Protein AF-A0A3D2YJ63-F1 (afdb_monomer)

Solvent-accessible surface area (backbone atoms only — not comparable to full-atom values): 14028 Å² total; per-residue (Å²): 122,74,69,61,56,54,53,43,60,72,42,44,66,42,51,76,71,65,73,52,56,73,72,57,45,50,52,46,51,56,46,44,76,73,31,68,69,60,39,54,58,57,64,74,57,78,75,76,77,85,52,71,67,59,57,53,47,54,52,47,51,52,50,50,52,50,51,49,52,51,52,50,50,52,51,51,51,52,51,50,50,51,52,51,51,50,51,51,51,52,53,49,53,40,72,76,39,59,58,64,56,44,67,74,51,68,81,43,82,90,54,52,74,68,55,59,53,49,43,74,44,55,50,56,73,70,25,48,57,54,46,49,59,43,48,63,59,51,49,54,34,49,75,33,43,69,66,44,38,39,67,67,71,67,60,44,57,70,69,59,48,38,66,70,46,30,51,50,73,78,76,42,66,47,49,72,55,96,92,37,78,35,41,52,67,50,77,45,82,59,13,21,47,68,55,94,52,41,32,41,32,30,37,36,38,32,36,36,48,61,62,92,80,72,69,82,54,92,84,68,70,47,67,67,50,78,44,76,36,41,34,35,28,38,49,45,98,87,70,50,67,30,38,70,41,80,93

Radius of gyration: 39.95 Å; Cα contacts (8 Å, |Δi|>4): 261; chains: 1; bounding box: 68×49×105 Å

Sequence (247 aa):
MKNECSIVRDLLPLYAEGMLSEDSAAFVKEHLDTCEECRALSAGEEPSAPTDADTEQRTGEAGVLRTLKKKLRKQTWCAIFITAAVVLLVTLMLRLNSIDYLAAISSAEQYTFSDRMALLFKGDYSDQDKAEAVLSNAHIVFVYSEEEIYNNVLAMPRDEAAYAMGALVRYCVPEMDAGKMLTIYHIDLLSAHFSGDSGKMWVKYGYQRFDKRHDLSTGTSTGAIDHIVLWKLEKYGDGYWRVVEIV

Mean predicted aligned error: 16.93 Å

pLDDT: mean 76.05, std 14.51, range [36.94, 96.62]

Nearest PDB structures (foldseek):
  4gb5-assembly1_A  TM=5.006E-01  e=2.091E-02  Kribbella flavida DSM 17836
  8r20-assembly1_B  TM=4.750E-01  e=6.823E-02  Micromonospora
  7aed-assembly1_B  TM=3.725E-01  e=2.810E-02  Enterococcus faecalis
  4uv2-assembly2_M  TM=3.478E-01  e=6.431E-02  Escherichia coli str. K-12 substr. MC4100
  3abz-assembly1_C  TM=3.813E-01  e=4.284E+00  Kluyveromyces marxianus

Secondary structure (DSSP, 8-state):
-HHHHHHHHHHHHHHHTT-S-HHHHHHHHHHHHH-HHHHHHHHSS------HHHHHHHHHHHHHHHHHHHHHHHHHHHHHHHHHHHHHHHHHHHHHSTHHHHHHHHT-TTS-HHHHHHHHS---HHHHHHHHHHHHHHHHHHHS-HHHIIIIIS-S-HHHHHHHHGGGGGT----EETTEE-EEEEEEEEEEEEETTEEEEEEEEEEEE--TT----TT-----EEEEEEEEEEE-TTS-EEEEEE-

Foldseek 3Di:
DPPLLVVLVVCVVVLVVVNDDPVVNVSSVVCCVVDPVSVVVSVVDDPDDPDVVNVVVVVVVVVVVVVVVVVVVVVVVVVVVVVVVVVVVVVVVCVVACVVVLVVCVPPPPDDPVLSVQLGDAEDPVQVVQVVLLVVLLVLLAPDALCCVCCPNVNDDPVVSCVVAPPSSPPHGFDDDPNDTQKHKDKDWSHKDDDDFKIKTKIKMWIQGHDPVNPPPPPPGSPTDIDIWMFIWGQDPVRHIHGHDID

Structure (mmCIF, N/CA/C/O backbone):
data_AF-A0A3D2YJ63-F1
#
_entry.id   AF-A0A3D2YJ63-F1
#
loop_
_atom_site.group_PDB
_atom_site.id
_atom_site.type_symbol
_atom_site.label_atom_id
_atom_site.label_alt_id
_atom_site.label_comp_id
_atom_site.label_asym_id
_atom_site.label_entity_id
_atom_site.label_seq_id
_atom_site.pdbx_PDB_ins_code
_atom_site.Cartn_x
_atom_site.Cartn_y
_atom_site.Cartn_z
_atom_site.occupancy
_atom_site.B_iso_or_equiv
_atom_site.auth_seq_id
_atom_site.auth_comp_id
_atom_site.auth_asym_id
_atom_site.auth_atom_id
_atom_site.pdbx_PDB_model_num
ATOM 1 N N . MET A 1 1 ? -28.996 -32.282 75.330 1.00 50.44 1 MET A N 1
ATOM 2 C CA . MET A 1 1 ? -27.731 -31.997 74.617 1.00 50.44 1 MET A CA 1
ATOM 3 C C . MET A 1 1 ? -27.370 -30.547 74.914 1.00 50.44 1 MET A C 1
ATOM 5 O O . MET A 1 1 ? -28.169 -29.692 74.591 1.00 50.44 1 MET A O 1
ATOM 9 N N . LYS A 1 2 ? -26.272 -30.251 75.628 1.00 55.00 2 LYS A N 1
ATOM 10 C CA . LYS A 1 2 ? -25.986 -28.875 76.109 1.00 55.00 2 LYS A CA 1
ATOM 11 C C . LYS A 1 2 ? -25.261 -27.987 75.086 1.00 55.00 2 LYS A C 1
ATOM 13 O O . LYS A 1 2 ? -25.395 -26.772 75.148 1.00 55.00 2 LYS A O 1
ATOM 18 N N . ASN A 1 3 ? -24.527 -28.587 74.146 1.00 61.69 3 ASN A N 1
ATOM 19 C CA . ASN A 1 3 ? -23.716 -27.843 73.176 1.00 61.69 3 ASN A CA 1
ATOM 20 C C . ASN A 1 3 ? -24.556 -27.228 72.045 1.00 61.69 3 ASN A C 1
ATOM 22 O O . ASN A 1 3 ? -24.244 -26.145 71.573 1.00 61.69 3 ASN A O 1
ATOM 26 N N . GLU A 1 4 ? -25.645 -27.879 71.636 1.00 71.31 4 GLU A N 1
ATOM 27 C CA . GLU A 1 4 ? -26.534 -27.355 70.587 1.00 71.31 4 GLU A CA 1
ATOM 28 C C . GLU A 1 4 ? -27.344 -26.153 71.080 1.00 71.31 4 GLU A C 1
ATOM 30 O O . GLU A 1 4 ? -27.525 -25.183 70.350 1.00 71.31 4 GLU A O 1
ATOM 35 N N . CYS A 1 5 ? -27.735 -26.158 72.357 1.00 76.50 5 CYS A N 1
ATOM 36 C CA . CYS A 1 5 ? -28.455 -25.048 72.968 1.00 76.50 5 CYS A CA 1
ATOM 37 C C . CYS A 1 5 ? -27.613 -23.764 73.051 1.00 76.50 5 CYS A C 1
ATOM 39 O O . CYS A 1 5 ? -28.174 -22.677 72.940 1.00 76.50 5 CYS A O 1
ATOM 41 N N . SER A 1 6 ? -26.285 -23.849 73.231 1.00 72.31 6 SER A N 1
ATOM 42 C CA . SER A 1 6 ? -25.440 -22.643 73.213 1.00 72.31 6 SER A CA 1
ATOM 43 C C . SER A 1 6 ? -25.335 -22.062 71.805 1.00 72.31 6 SER A C 1
ATOM 45 O O . SER A 1 6 ? -25.474 -20.858 71.636 1.00 72.31 6 SER A O 1
ATOM 47 N N . ILE A 1 7 ? -25.186 -22.925 70.795 1.00 76.69 7 ILE A N 1
ATOM 48 C CA . ILE A 1 7 ? -25.116 -22.519 69.386 1.00 76.69 7 ILE A CA 1
ATOM 49 C C . ILE A 1 7 ? -26.421 -21.833 68.966 1.00 76.69 7 ILE A C 1
ATOM 51 O O . ILE A 1 7 ? -26.393 -20.764 68.366 1.00 76.69 7 ILE A O 1
ATOM 55 N N . VAL A 1 8 ? -27.575 -22.398 69.324 1.00 79.38 8 VAL A N 1
ATOM 56 C CA . VAL A 1 8 ? -28.881 -21.809 68.989 1.00 79.38 8 VAL A CA 1
ATOM 57 C C . VAL A 1 8 ? -29.106 -20.469 69.692 1.00 79.38 8 VAL A C 1
ATOM 59 O O . VAL A 1 8 ? -29.687 -19.568 69.095 1.00 79.38 8 VAL A O 1
ATOM 62 N N . ARG A 1 9 ? -28.605 -20.293 70.922 1.00 75.19 9 ARG A N 1
ATOM 63 C CA . ARG A 1 9 ? -28.669 -19.001 71.628 1.00 75.19 9 ARG A CA 1
ATOM 64 C C . ARG A 1 9 ? -27.824 -17.921 70.956 1.00 75.19 9 ARG A C 1
ATOM 66 O O . ARG A 1 9 ? -28.295 -16.795 70.852 1.00 75.19 9 ARG A O 1
ATOM 73 N N . ASP A 1 10 ? -26.634 -18.263 70.472 1.00 75.94 10 ASP A N 1
ATOM 74 C CA . ASP A 1 10 ? -25.758 -17.316 69.768 1.00 75.94 10 ASP A CA 1
ATOM 75 C C . ASP A 1 10 ? -26.316 -16.935 68.386 1.00 75.94 10 ASP A C 1
ATOM 77 O O . ASP A 1 10 ? -26.120 -15.817 67.911 1.00 75.94 10 ASP A O 1
ATOM 81 N N . LEU A 1 11 ? -27.047 -17.853 67.746 1.00 77.94 11 LEU A N 1
ATOM 82 C CA . LEU A 1 11 ? -27.673 -17.639 66.440 1.00 77.94 11 LEU A CA 1
ATOM 83 C C . LEU A 1 11 ? -29.064 -16.994 66.521 1.00 77.94 11 LEU A C 1
ATOM 85 O O . LEU A 1 11 ? -29.566 -16.537 65.497 1.00 77.94 11 LEU A O 1
ATOM 89 N N . LEU A 1 12 ? -29.683 -16.925 67.704 1.00 74.19 12 LEU A N 1
ATOM 90 C CA . LEU A 1 12 ? -31.041 -16.402 67.897 1.00 74.19 12 LEU A CA 1
ATOM 91 C C . LEU A 1 12 ? -31.222 -14.951 67.400 1.00 74.19 12 LEU A C 1
ATOM 93 O O . LEU A 1 12 ? -32.207 -14.704 66.701 1.00 74.19 12 LEU A O 1
ATOM 97 N N . PRO A 1 13 ? -30.289 -14.007 67.668 1.00 69.12 13 PRO A N 1
ATOM 98 C CA . PRO A 1 13 ? -30.399 -12.635 67.164 1.00 69.12 13 PRO A CA 1
ATOM 99 C C . PRO A 1 13 ? -30.353 -12.582 65.631 1.00 69.12 13 PRO A C 1
ATOM 101 O O . PRO A 1 13 ? -31.183 -11.945 64.991 1.00 69.12 13 PRO A O 1
ATOM 104 N N . LEU A 1 14 ? -29.440 -13.347 65.025 1.00 66.44 14 LEU A N 1
ATOM 105 C CA . LEU A 1 14 ? -29.288 -13.427 63.569 1.00 66.44 14 LEU A CA 1
ATOM 106 C C . LEU A 1 14 ? -30.472 -14.136 62.895 1.00 66.44 14 LEU A C 1
ATOM 108 O O . LEU A 1 14 ? -30.828 -13.813 61.760 1.00 66.44 14 LEU A O 1
ATOM 112 N N . TYR A 1 15 ? -31.082 -15.103 63.587 1.00 70.25 15 TYR A N 1
ATOM 113 C CA . TYR A 1 15 ? -32.303 -15.780 63.156 1.00 70.25 15 TYR A CA 1
ATOM 114 C C . TYR A 1 15 ? -33.499 -14.820 63.166 1.00 70.25 15 TYR A C 1
ATOM 116 O O . TYR A 1 15 ? -34.230 -14.768 62.179 1.00 70.25 15 TYR A O 1
ATOM 124 N N . ALA A 1 16 ? -33.657 -14.009 64.221 1.00 62.81 16 ALA A N 1
ATOM 125 C CA . ALA A 1 16 ? -34.699 -12.981 64.303 1.00 62.81 16 ALA A CA 1
ATOM 126 C C . ALA A 1 16 ? -34.555 -11.911 63.202 1.00 62.81 16 ALA A C 1
ATOM 128 O O . ALA A 1 16 ? -35.549 -11.445 62.648 1.00 62.81 16 ALA A O 1
ATOM 129 N N . GLU A 1 17 ? -33.322 -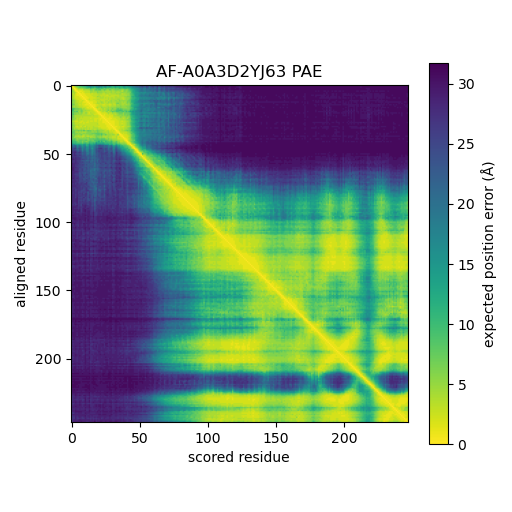11.574 62.820 1.00 63.09 17 GLU A N 1
ATOM 130 C CA . GLU A 1 17 ? -33.021 -10.618 61.744 1.00 63.09 17 GLU A CA 1
ATOM 131 C C . GLU A 1 17 ? -33.107 -11.229 60.325 1.00 63.09 17 GLU A C 1
ATOM 133 O O . GLU A 1 17 ? -33.070 -10.510 59.317 1.00 63.09 17 GLU A O 1
ATOM 138 N N . GLY A 1 18 ? -33.259 -12.555 60.215 1.00 60.72 18 GLY A N 1
ATOM 139 C CA . GLY A 1 18 ? -33.319 -13.277 58.940 1.00 60.72 18 GLY A CA 1
ATOM 140 C C . GLY A 1 18 ? -31.995 -13.274 58.168 1.00 60.72 18 GLY A C 1
ATOM 141 O O . GLY A 1 18 ? -32.003 -13.326 56.939 1.00 60.72 18 GLY A O 1
ATOM 142 N N . MET A 1 19 ? -30.862 -13.178 58.871 1.00 61.06 19 MET A N 1
ATOM 143 C CA . MET A 1 19 ? -29.515 -13.113 58.283 1.00 61.06 19 MET A CA 1
ATOM 144 C C . MET A 1 19 ? -28.791 -14.468 58.241 1.00 61.06 19 MET A C 1
ATOM 146 O O . MET A 1 19 ? -27.621 -14.533 57.861 1.00 61.06 19 MET A O 1
ATOM 150 N N . LEU A 1 20 ? -29.463 -15.556 58.622 1.00 65.62 20 LEU A N 1
ATOM 151 C CA . LEU A 1 20 ? -28.913 -16.908 58.533 1.00 65.62 20 LEU A CA 1
ATOM 152 C C . LEU A 1 20 ? -29.103 -17.507 57.136 1.00 65.62 20 LEU A C 1
ATOM 154 O O . LEU A 1 20 ? -30.069 -17.208 56.434 1.00 65.62 20 LEU A O 1
ATOM 158 N N . SER A 1 21 ? -28.179 -18.384 56.740 1.00 68.88 21 SER A N 1
ATOM 159 C CA . SER A 1 21 ? -28.368 -19.244 55.570 1.00 68.88 21 SER A CA 1
ATOM 160 C C . SER A 1 21 ? -29.557 -20.187 55.784 1.00 68.88 21 SER A C 1
ATOM 162 O O . SER A 1 21 ? -29.906 -20.507 56.922 1.00 68.88 21 SER A O 1
ATOM 164 N N . GLU A 1 22 ? -30.169 -20.654 54.693 1.00 68.50 22 GLU A N 1
ATOM 165 C CA . GLU A 1 22 ? -31.351 -21.532 54.741 1.00 68.50 22 GLU A CA 1
ATOM 166 C C . GLU A 1 22 ? -31.106 -22.789 55.599 1.00 68.50 22 GLU A C 1
ATOM 168 O O . GLU A 1 22 ? -31.941 -23.134 56.436 1.00 68.50 22 GLU A O 1
ATOM 173 N N . ASP A 1 23 ? -29.919 -23.395 55.483 1.00 66.31 23 ASP A N 1
ATOM 174 C CA . ASP A 1 23 ? -29.516 -24.574 56.262 1.00 66.31 23 ASP A CA 1
ATOM 175 C C . ASP A 1 23 ? -29.409 -24.278 57.769 1.00 66.31 23 ASP A C 1
ATOM 177 O O . ASP A 1 23 ? -29.852 -25.066 58.608 1.00 66.31 23 ASP A O 1
ATOM 181 N N . SER A 1 24 ? -28.848 -23.122 58.140 1.00 70.12 24 SER A N 1
ATOM 182 C CA . SER A 1 24 ? -28.700 -22.723 59.546 1.00 70.12 24 SER A CA 1
ATOM 183 C C . SER A 1 24 ? -30.025 -22.276 60.165 1.00 70.12 24 SER A C 1
ATOM 185 O O . SER A 1 24 ? -30.266 -22.529 61.344 1.00 70.12 24 SER A O 1
ATOM 187 N N . ALA A 1 25 ? -30.910 -21.662 59.379 1.00 72.69 25 ALA A N 1
ATOM 188 C CA . ALA A 1 25 ? -32.254 -21.302 59.817 1.00 72.69 25 ALA A CA 1
ATOM 189 C C . ALA A 1 25 ? -33.130 -22.544 60.061 1.00 72.69 25 ALA A C 1
ATOM 191 O O . ALA A 1 25 ? -33.858 -22.593 61.053 1.00 72.69 25 ALA A O 1
ATOM 192 N N . ALA A 1 26 ? -33.028 -23.566 59.201 1.00 72.75 26 ALA A N 1
ATOM 193 C CA . ALA A 1 26 ? -33.727 -24.838 59.383 1.00 72.75 26 ALA A CA 1
ATOM 194 C C . ALA A 1 26 ? -33.287 -25.550 60.673 1.00 72.75 26 ALA A C 1
ATOM 196 O O . ALA A 1 26 ? -34.137 -25.989 61.446 1.00 72.75 26 ALA A O 1
ATOM 197 N N . PHE A 1 27 ? -31.978 -25.570 60.948 1.00 78.69 27 PHE A N 1
ATOM 198 C CA . PHE A 1 27 ? -31.414 -26.141 62.174 1.00 78.69 27 PHE A CA 1
ATOM 199 C C . PHE A 1 27 ? -31.913 -25.432 63.446 1.00 78.69 27 PHE A C 1
ATOM 201 O O . PHE A 1 27 ? -32.330 -26.084 64.403 1.00 78.69 27 PHE A O 1
ATOM 208 N N . VAL A 1 28 ? -31.921 -24.093 63.45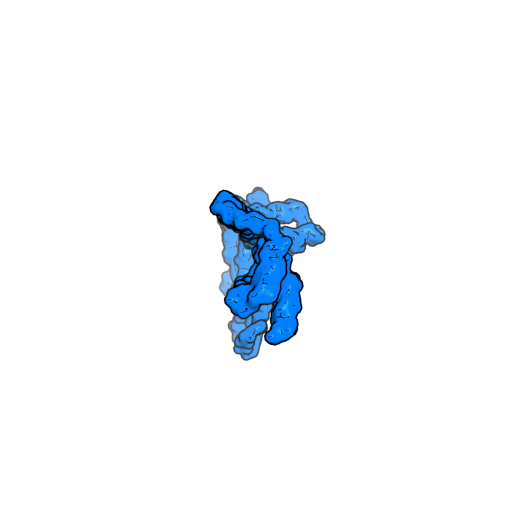5 1.00 77.75 28 VAL A N 1
ATOM 209 C CA . VAL A 1 28 ? -32.429 -23.307 64.596 1.00 77.75 28 VAL A CA 1
ATOM 210 C C . VAL A 1 28 ? -33.923 -23.563 64.817 1.00 77.75 28 VAL A C 1
ATOM 212 O O . VAL A 1 28 ? -34.351 -23.742 65.957 1.00 77.75 28 VAL A O 1
ATOM 215 N N . LYS A 1 29 ? -34.715 -23.652 63.743 1.00 77.56 29 LYS A N 1
ATOM 216 C CA . LYS A 1 29 ? -36.155 -23.929 63.814 1.00 77.56 29 LYS A CA 1
ATOM 217 C C . LYS A 1 29 ? -36.460 -25.319 64.383 1.00 77.56 29 LYS A C 1
ATOM 219 O O . LYS A 1 29 ? -37.269 -25.433 65.298 1.00 77.56 29 LYS A O 1
ATOM 224 N N . GLU A 1 30 ? -35.775 -26.353 63.898 1.00 78.25 30 GLU A N 1
ATOM 225 C CA . GLU A 1 30 ? -35.927 -27.730 64.391 1.00 78.25 30 GLU A CA 1
ATOM 226 C C . GLU A 1 30 ? -35.561 -27.848 65.883 1.00 78.25 30 GLU A C 1
ATOM 228 O O . GLU A 1 30 ? -36.225 -28.551 66.652 1.00 78.25 30 GLU A O 1
ATOM 233 N N . HIS A 1 31 ? -34.550 -27.098 66.330 1.00 81.25 31 HIS A N 1
ATOM 234 C CA . HIS A 1 31 ? -34.153 -27.075 67.735 1.00 81.25 31 HIS A CA 1
ATOM 235 C C . HIS A 1 31 ? -35.165 -26.344 68.636 1.00 81.25 31 HIS A C 1
ATOM 237 O O . HIS A 1 31 ? -35.422 -26.782 69.757 1.00 81.25 31 HIS A O 1
ATOM 243 N N . LEU A 1 32 ? -35.781 -25.255 68.165 1.00 75.69 32 LEU A N 1
ATOM 244 C CA . LEU A 1 32 ? -36.837 -24.540 68.904 1.00 75.69 32 LEU A CA 1
ATOM 245 C C . LEU A 1 32 ? -38.132 -25.371 69.033 1.00 75.69 32 LEU A C 1
ATOM 247 O O . LEU A 1 32 ? -38.848 -25.270 70.039 1.00 75.69 32 LEU A O 1
ATOM 251 N N . ASP A 1 33 ? -38.408 -26.246 68.062 1.00 74.50 33 ASP A N 1
ATOM 252 C CA . ASP A 1 33 ? -39.543 -27.180 68.088 1.00 74.50 33 ASP A CA 1
ATOM 253 C C . ASP A 1 33 ? -39.333 -28.349 69.067 1.00 74.50 33 ASP A C 1
ATOM 255 O O . ASP A 1 33 ? -40.301 -28.879 69.619 1.00 74.50 33 ASP A O 1
ATOM 259 N N . THR A 1 34 ? -38.081 -28.707 69.353 1.00 73.19 34 THR A N 1
ATOM 260 C CA . THR A 1 34 ? -37.731 -29.865 70.193 1.00 73.19 34 THR A CA 1
ATOM 261 C C . THR A 1 34 ? -37.239 -29.504 71.599 1.00 73.19 34 THR A C 1
ATOM 263 O O . THR A 1 34 ? -37.332 -30.339 72.499 1.00 73.19 34 THR A O 1
ATOM 266 N N . CYS A 1 35 ? -36.759 -28.278 71.831 1.00 78.62 35 CYS A N 1
ATOM 267 C CA . CYS A 1 35 ? -36.177 -27.852 73.106 1.00 78.62 35 CYS A CA 1
ATOM 268 C C . CYS A 1 35 ? -37.005 -26.759 73.807 1.00 78.62 35 CYS A C 1
ATOM 270 O O . CYS A 1 35 ? -37.042 -25.603 73.379 1.00 78.62 35 CYS A O 1
ATOM 272 N N . GLU A 1 36 ? -37.622 -27.104 74.942 1.00 67.94 36 GLU A N 1
ATOM 273 C CA . GLU A 1 36 ? -38.443 -26.177 75.738 1.00 67.94 36 GLU A CA 1
ATOM 274 C C . GLU A 1 36 ? -37.631 -25.025 76.362 1.00 67.94 36 GLU A C 1
ATOM 276 O O . GLU A 1 36 ? -38.135 -23.906 76.460 1.00 67.94 36 GLU A O 1
ATOM 281 N N . GLU A 1 37 ? -36.359 -25.250 76.720 1.00 69.75 37 GLU A N 1
ATOM 282 C CA . GLU A 1 37 ? -35.495 -24.209 77.303 1.00 69.75 37 GLU A CA 1
ATOM 283 C C . GLU A 1 37 ? -35.150 -23.106 76.290 1.00 69.75 37 GLU A C 1
ATOM 285 O O . GLU A 1 37 ? -35.205 -21.918 76.613 1.00 69.75 37 GLU A O 1
ATOM 290 N N . CYS A 1 38 ? -34.834 -23.477 75.045 1.00 70.06 38 CYS A N 1
ATOM 291 C CA . CYS A 1 38 ? -34.546 -22.515 73.977 1.00 70.06 38 CYS A CA 1
ATOM 292 C C . CYS A 1 38 ? -35.806 -21.752 73.545 1.00 70.06 38 CYS A C 1
ATOM 294 O O . CYS A 1 38 ? -35.722 -20.562 73.242 1.00 70.06 38 CYS A O 1
ATOM 296 N N . ARG A 1 39 ? -36.976 -22.403 73.593 1.00 70.88 39 ARG A N 1
ATOM 297 C CA . ARG A 1 39 ? -38.275 -21.774 73.315 1.00 70.88 39 ARG A CA 1
ATOM 298 C C . ARG A 1 39 ? -38.658 -20.732 74.367 1.00 70.88 39 ARG A C 1
ATOM 300 O O . ARG A 1 39 ? -39.132 -19.653 74.017 1.00 70.88 39 ARG A O 1
ATOM 307 N N . ALA A 1 40 ? -38.426 -21.026 75.646 1.00 64.38 40 ALA A N 1
ATOM 308 C CA . ALA A 1 40 ? -38.676 -20.077 76.729 1.00 64.38 40 ALA A CA 1
ATOM 309 C C . ALA A 1 40 ? -37.758 -18.845 76.635 1.00 64.38 40 ALA A C 1
ATOM 311 O O . ALA A 1 40 ? -38.204 -17.725 76.869 1.00 64.38 40 ALA A O 1
ATOM 312 N N . LEU A 1 41 ? -36.499 -19.039 76.225 1.00 62.69 41 LEU A N 1
ATOM 313 C CA . LEU A 1 41 ? -35.547 -17.948 75.996 1.00 62.69 41 LEU A CA 1
ATOM 314 C C . LEU A 1 41 ? -35.916 -17.081 74.784 1.00 62.69 41 LEU A C 1
ATOM 316 O O . LEU A 1 41 ? -35.727 -15.872 74.845 1.00 62.69 41 LEU A O 1
ATOM 320 N N . SER A 1 42 ? -36.489 -17.660 73.722 1.00 58.22 42 SER A N 1
ATOM 321 C CA . SER A 1 42 ? -37.005 -16.881 72.585 1.00 58.22 42 SER A CA 1
ATOM 322 C C . SER A 1 42 ? -38.288 -16.107 72.892 1.00 58.22 42 SER A C 1
ATOM 324 O O . SER A 1 42 ? -38.593 -15.154 72.191 1.00 58.22 42 SER A O 1
ATOM 326 N N . ALA A 1 43 ? -39.044 -16.507 73.919 1.00 53.28 43 ALA A N 1
ATOM 327 C CA . ALA A 1 43 ? -40.294 -15.851 74.308 1.00 53.28 43 ALA A CA 1
ATOM 328 C C . ALA A 1 43 ? -40.091 -14.663 75.271 1.00 53.28 43 ALA A C 1
ATOM 330 O O . ALA A 1 43 ? -41.023 -13.896 75.490 1.00 53.28 43 ALA A O 1
ATOM 331 N N . GLY A 1 44 ? -38.898 -14.524 75.866 1.00 45.09 44 GLY A N 1
ATOM 332 C CA . GLY A 1 44 ? -38.550 -13.412 76.760 1.00 45.09 44 GLY A CA 1
ATOM 333 C C . GLY A 1 44 ? -38.121 -12.130 76.038 1.00 45.09 44 GLY A C 1
ATOM 334 O O . GLY A 1 44 ? -38.150 -11.061 76.639 1.00 45.09 44 GLY A O 1
ATOM 335 N N . GLU A 1 45 ? -37.776 -12.235 74.757 1.00 45.34 45 GLU A N 1
ATOM 336 C CA . GLU A 1 45 ? -37.517 -11.109 73.868 1.00 45.34 45 GLU A CA 1
ATOM 337 C C . GLU A 1 45 ? -38.652 -11.125 72.836 1.00 45.34 45 GLU A C 1
ATOM 339 O O . GLU A 1 45 ? -38.607 -11.898 71.886 1.00 45.34 45 GLU A O 1
ATOM 344 N N . GLU A 1 46 ? -39.726 -10.363 73.053 1.00 37.06 46 GLU A N 1
ATOM 345 C CA . GLU A 1 46 ? -40.766 -10.166 72.037 1.00 37.06 46 GLU A CA 1
ATOM 346 C C . GLU A 1 46 ? -40.266 -9.164 70.977 1.00 37.06 46 GLU A C 1
ATOM 348 O O . GLU A 1 46 ? -40.275 -7.957 71.231 1.00 37.06 46 GLU A O 1
ATOM 353 N N . PRO A 1 47 ? -39.931 -9.584 69.744 1.00 37.56 47 PRO A N 1
ATOM 354 C CA . PRO A 1 47 ? -40.277 -8.817 68.571 1.00 37.56 47 PRO A CA 1
ATOM 355 C C . PRO A 1 47 ? -41.683 -9.256 68.166 1.00 37.56 47 PRO A C 1
ATOM 357 O O . PRO A 1 47 ? -41.936 -10.410 67.818 1.00 37.56 47 PRO A O 1
ATOM 360 N N . SER A 1 48 ? -42.614 -8.309 68.255 1.00 36.94 48 SER A N 1
ATOM 361 C CA . SER A 1 48 ? -43.955 -8.394 67.682 1.00 36.94 48 SER A CA 1
ATOM 362 C C . SER A 1 48 ? -43.940 -9.126 66.339 1.00 36.94 48 SER A C 1
ATOM 364 O O . SER A 1 48 ? -43.131 -8.794 65.470 1.00 36.94 48 SER A O 1
ATOM 366 N N . ALA A 1 49 ? -44.843 -10.096 66.189 1.00 38.56 49 ALA A N 1
ATOM 367 C CA . ALA A 1 49 ? -45.026 -10.896 64.984 1.00 38.56 49 ALA A CA 1
ATOM 368 C C . ALA A 1 49 ? -44.913 -10.054 63.692 1.00 38.56 49 ALA A C 1
ATOM 370 O O . ALA A 1 49 ? -45.459 -8.946 63.644 1.00 38.56 49 ALA A O 1
ATOM 371 N N . PRO A 1 50 ? -44.244 -10.561 62.638 1.00 39.53 50 PRO A N 1
ATOM 372 C CA . PRO A 1 50 ? -44.154 -9.854 61.372 1.00 39.53 50 PRO A CA 1
ATOM 373 C C . PRO A 1 50 ? -45.567 -9.729 60.802 1.00 39.53 50 PRO A C 1
ATOM 375 O O . PRO A 1 50 ? -46.201 -10.714 60.432 1.00 39.53 50 PRO A O 1
ATOM 378 N N . THR A 1 51 ? -46.086 -8.504 60.791 1.00 40.66 51 THR A N 1
ATOM 379 C CA . THR A 1 51 ? -47.366 -8.189 60.151 1.00 40.66 51 THR A CA 1
ATOM 380 C C . THR A 1 51 ? -47.194 -8.410 58.645 1.00 40.66 51 THR A C 1
ATOM 382 O O . THR A 1 51 ? -46.138 -8.079 58.107 1.00 40.66 51 THR A O 1
ATOM 385 N N . ASP A 1 52 ? -48.208 -8.922 57.942 1.00 44.22 52 ASP A N 1
ATOM 386 C CA . ASP A 1 52 ? -48.159 -9.197 56.490 1.00 44.22 52 ASP A CA 1
ATOM 387 C C . ASP A 1 52 ? -47.648 -8.007 55.645 1.00 44.22 52 ASP A C 1
ATOM 389 O O . ASP A 1 52 ? -47.016 -8.199 54.605 1.00 44.22 52 ASP A O 1
ATOM 393 N N . ALA A 1 53 ? -47.810 -6.778 56.149 1.00 43.09 53 ALA A N 1
ATOM 394 C CA . ALA A 1 53 ? -47.261 -5.551 55.571 1.00 43.09 53 ALA A CA 1
ATOM 395 C C . ALA A 1 53 ? -45.719 -5.535 55.454 1.00 43.09 53 ALA A C 1
ATOM 397 O O . ALA A 1 53 ? -45.183 -4.999 54.487 1.00 43.09 53 ALA A O 1
ATOM 398 N N . ASP A 1 54 ? -44.995 -6.145 56.394 1.00 43.09 54 ASP A N 1
ATOM 399 C CA . ASP A 1 54 ? -43.524 -6.150 56.421 1.00 43.09 54 ASP A CA 1
ATOM 400 C C . ASP A 1 54 ? -42.945 -7.207 55.454 1.00 43.09 54 ASP A C 1
ATOM 402 O O . ASP A 1 54 ? -41.884 -7.033 54.847 1.00 43.09 54 ASP A O 1
ATOM 406 N N . THR A 1 55 ? -43.708 -8.279 55.206 1.00 45.41 55 THR A N 1
ATOM 407 C CA . THR A 1 55 ? -43.384 -9.308 54.203 1.00 45.41 55 THR A CA 1
ATOM 408 C C . THR A 1 55 ? -43.679 -8.816 52.779 1.00 45.41 55 THR A C 1
ATOM 410 O O . THR A 1 55 ? -42.880 -9.054 51.864 1.00 45.41 55 THR A O 1
ATOM 413 N N . GLU A 1 56 ? -44.764 -8.062 52.568 1.00 48.19 56 GLU A N 1
ATOM 414 C CA . GLU A 1 56 ? -45.032 -7.373 51.294 1.00 48.19 56 GLU A CA 1
ATOM 415 C C . GLU A 1 56 ? -44.001 -6.273 50.994 1.00 48.19 56 GLU A C 1
ATOM 417 O O . GLU A 1 56 ? -43.570 -6.123 49.848 1.00 48.19 56 GLU A O 1
ATOM 422 N N . GLN A 1 57 ? -43.520 -5.554 52.012 1.00 47.06 57 GLN A N 1
ATOM 423 C CA . GLN A 1 57 ? -42.502 -4.519 51.824 1.00 47.06 57 GLN A CA 1
ATOM 424 C C . GLN A 1 57 ? -41.125 -5.111 51.480 1.00 47.06 57 GLN A C 1
ATOM 426 O O . GLN A 1 57 ? -40.509 -4.675 50.506 1.00 47.06 57 GLN A O 1
ATOM 431 N N . ARG A 1 58 ? -40.674 -6.179 52.158 1.00 50.91 58 ARG A N 1
ATOM 432 C CA . ARG A 1 58 ? -39.404 -6.869 51.826 1.00 50.91 58 ARG A CA 1
ATOM 433 C C . ARG A 1 58 ? -39.439 -7.557 50.455 1.00 50.91 58 ARG A C 1
ATOM 435 O O . ARG A 1 58 ? -38.434 -7.563 49.740 1.00 50.91 58 ARG A O 1
ATOM 442 N N . THR A 1 59 ? -40.580 -8.113 50.040 1.00 49.44 59 THR A N 1
ATOM 443 C CA . THR A 1 59 ? -40.742 -8.707 48.696 1.00 49.44 59 THR A CA 1
ATOM 444 C C . THR A 1 59 ? -40.847 -7.645 47.596 1.00 49.44 59 THR A C 1
ATOM 446 O O . THR A 1 59 ? -40.259 -7.819 46.521 1.00 49.44 59 THR A O 1
ATOM 449 N N . GLY A 1 60 ? -41.495 -6.511 47.878 1.00 54.34 60 GLY A N 1
ATOM 450 C CA . GLY A 1 60 ? -41.510 -5.320 47.029 1.00 54.34 60 GLY A CA 1
ATOM 451 C C . GLY A 1 60 ? -40.114 -4.724 46.835 1.00 54.34 60 GLY A C 1
ATOM 452 O O . GLY A 1 60 ? -39.686 -4.517 45.700 1.00 54.34 60 GLY A O 1
ATOM 453 N N . GLU A 1 61 ? -39.348 -4.540 47.909 1.00 55.09 61 GLU A N 1
ATOM 454 C CA . GLU A 1 61 ? -37.966 -4.044 47.873 1.00 55.09 61 GLU A CA 1
ATOM 455 C C . GLU A 1 61 ? -37.022 -5.005 47.141 1.00 55.09 61 GLU A C 1
ATOM 457 O O . GLU A 1 61 ? -36.234 -4.581 46.289 1.00 55.09 61 GLU A O 1
ATOM 462 N N . ALA A 1 62 ? -37.144 -6.316 47.376 1.00 56.75 62 ALA A N 1
ATOM 463 C CA . ALA A 1 62 ? -36.390 -7.324 46.635 1.00 56.75 62 ALA A CA 1
ATOM 464 C C . ALA A 1 62 ? -36.747 -7.321 45.136 1.00 56.75 62 ALA A C 1
ATOM 466 O O . ALA A 1 62 ? -35.857 -7.442 44.287 1.00 56.75 62 ALA A O 1
ATOM 467 N N . GLY A 1 63 ? -38.024 -7.134 44.784 1.00 59.12 63 GLY A N 1
ATOM 468 C CA . GLY A 1 63 ? -38.505 -6.999 43.404 1.00 59.12 63 GLY A CA 1
ATOM 469 C C . GLY A 1 63 ? -38.020 -5.719 42.711 1.00 59.12 63 GLY A C 1
ATOM 470 O O . GLY A 1 63 ? -37.584 -5.759 41.551 1.00 59.12 63 GLY A O 1
ATOM 471 N N . VAL A 1 64 ? -38.011 -4.596 43.430 1.00 64.38 64 VAL A N 1
ATOM 472 C CA . VAL A 1 64 ? -37.478 -3.301 42.977 1.00 64.38 64 VAL A CA 1
ATOM 473 C C . VAL A 1 64 ? -35.966 -3.391 42.770 1.00 64.38 64 VAL A C 1
ATOM 475 O O . VAL A 1 64 ? -35.465 -3.035 41.705 1.00 64.38 64 VAL A O 1
ATOM 478 N N . LEU A 1 65 ? -35.215 -3.987 43.697 1.00 67.06 65 LEU A N 1
ATOM 479 C CA . LEU A 1 65 ? -33.777 -4.217 43.524 1.00 67.06 65 LEU A CA 1
ATOM 480 C C . LEU A 1 65 ? -33.478 -5.148 42.341 1.00 67.06 65 LEU A C 1
ATOM 482 O O . LEU A 1 65 ? -32.516 -4.919 41.603 1.00 67.06 65 LEU A O 1
ATOM 486 N N . ARG A 1 66 ? -34.299 -6.178 42.098 1.00 64.50 66 ARG A N 1
ATOM 487 C CA . ARG A 1 66 ? -34.135 -7.089 40.947 1.00 64.50 66 ARG A CA 1
ATOM 488 C C . ARG A 1 66 ? -34.407 -6.387 39.617 1.00 64.50 66 ARG A C 1
ATOM 490 O O . ARG A 1 66 ? -33.697 -6.635 38.641 1.00 64.50 66 ARG A O 1
ATOM 497 N N . THR A 1 67 ? -35.413 -5.517 39.562 1.00 68.25 67 THR A N 1
ATOM 498 C CA . THR A 1 67 ? -35.742 -4.730 38.362 1.00 68.25 67 THR A CA 1
ATOM 499 C C . THR A 1 67 ? -34.716 -3.628 38.106 1.00 68.25 67 THR A C 1
ATOM 501 O O . THR A 1 67 ? -34.300 -3.455 36.958 1.00 68.25 67 THR A O 1
ATOM 504 N N . LEU A 1 68 ? -34.212 -2.968 39.152 1.00 70.69 68 LEU A N 1
ATOM 505 C CA . LEU A 1 68 ? -33.102 -2.015 39.068 1.00 70.69 68 LEU A CA 1
ATOM 506 C C . LEU A 1 68 ? -31.809 -2.695 38.605 1.00 70.69 68 LEU A C 1
ATOM 508 O O . LEU A 1 68 ? -31.210 -2.246 37.632 1.00 70.69 68 LEU A O 1
ATOM 512 N N . LYS A 1 69 ? -31.421 -3.837 39.193 1.00 71.12 69 LYS A N 1
ATOM 513 C CA . LYS A 1 69 ? -30.253 -4.621 38.742 1.00 71.12 69 LYS A CA 1
ATOM 514 C C . LYS A 1 69 ? -30.385 -5.068 37.285 1.00 71.12 69 LYS A C 1
ATOM 516 O O . LYS A 1 69 ? -29.405 -5.017 36.550 1.00 71.12 69 LYS A O 1
ATOM 521 N N . LYS A 1 70 ? -31.580 -5.469 36.830 1.00 73.12 70 LYS A N 1
ATOM 522 C CA . LYS A 1 70 ? -31.832 -5.810 35.414 1.00 73.12 70 LYS A CA 1
ATOM 523 C C . LYS A 1 70 ? -31.709 -4.594 34.489 1.00 73.12 70 LYS A C 1
ATOM 525 O O . LYS A 1 70 ? -31.109 -4.726 33.424 1.00 73.12 70 LYS A O 1
ATOM 530 N N . LYS A 1 71 ? -32.234 -3.425 34.881 1.00 72.50 71 LYS A N 1
ATOM 531 C CA . LYS A 1 71 ? -32.094 -2.171 34.115 1.00 72.50 71 LYS A CA 1
ATOM 532 C C . LYS A 1 71 ? -30.635 -1.730 34.024 1.00 72.50 71 LYS A C 1
ATOM 534 O O . LYS A 1 71 ? -30.162 -1.473 32.921 1.00 72.50 71 LYS A O 1
ATOM 539 N N . LEU A 1 72 ? -29.919 -1.739 35.147 1.00 73.19 72 LEU A N 1
ATOM 540 C CA . LEU A 1 72 ? -28.493 -1.420 35.204 1.00 73.19 72 LEU A CA 1
ATOM 541 C C . LEU A 1 72 ? -27.680 -2.407 34.366 1.00 73.19 72 LEU A C 1
ATOM 543 O O . LEU A 1 72 ? -26.916 -1.980 33.516 1.00 73.19 72 LEU A O 1
ATOM 547 N N . ARG A 1 73 ? -27.915 -3.721 34.495 1.00 75.31 73 ARG A N 1
ATOM 548 C CA . ARG A 1 73 ? -27.229 -4.739 33.684 1.00 75.31 73 ARG A CA 1
ATOM 549 C C . ARG A 1 73 ? -27.498 -4.551 32.192 1.00 75.31 73 ARG A C 1
ATOM 551 O O . ARG A 1 73 ? -26.562 -4.627 31.410 1.00 75.31 73 ARG A O 1
ATOM 558 N N . LYS A 1 74 ? -28.737 -4.254 31.783 1.00 80.19 74 LYS A N 1
ATOM 559 C CA . LYS A 1 74 ? -29.062 -3.954 30.378 1.00 80.19 74 LYS A CA 1
ATOM 560 C C . LYS A 1 74 ? -28.338 -2.695 29.890 1.00 80.19 74 LYS A C 1
ATOM 562 O O . LYS A 1 74 ? -27.802 -2.706 28.790 1.00 80.19 74 LYS A O 1
ATOM 567 N N . GLN A 1 75 ? -28.269 -1.649 30.711 1.00 79.00 75 GLN A N 1
ATOM 568 C CA . GLN A 1 75 ? -27.561 -0.408 30.391 1.00 79.00 75 GLN A CA 1
ATOM 569 C C . GLN A 1 75 ? -26.043 -0.616 30.289 1.00 79.00 75 GLN A C 1
ATOM 571 O O . GLN A 1 75 ? -25.431 -0.140 29.337 1.00 79.00 75 GLN A O 1
ATOM 576 N N . THR A 1 76 ? -25.441 -1.381 31.204 1.00 80.94 76 THR A N 1
ATOM 577 C CA . THR A 1 76 ? -24.020 -1.754 31.147 1.00 80.94 76 THR A CA 1
ATOM 578 C C . THR A 1 76 ? -23.724 -2.605 29.916 1.00 80.94 76 THR A C 1
ATOM 580 O O . THR A 1 76 ? -22.738 -2.358 29.234 1.00 80.94 76 THR A O 1
ATOM 583 N N . TRP A 1 77 ? -24.588 -3.566 29.577 1.00 90.00 77 TRP A N 1
ATOM 584 C CA . TRP A 1 77 ? -24.431 -4.379 28.369 1.00 90.00 77 TRP A CA 1
ATOM 585 C C . TRP A 1 77 ? -24.575 -3.552 27.090 1.00 90.00 77 TRP A C 1
ATOM 587 O O . TRP A 1 77 ? -23.772 -3.728 26.181 1.00 90.00 77 TRP A O 1
ATOM 597 N N . CYS A 1 78 ? -25.522 -2.610 27.025 1.00 86.56 78 CYS A N 1
ATOM 598 C CA . CYS A 1 78 ? -25.605 -1.667 25.907 1.00 86.56 78 CYS A CA 1
ATOM 599 C C . CYS A 1 78 ? -24.330 -0.825 25.783 1.00 86.56 78 CYS A C 1
ATOM 601 O O . CYS A 1 78 ? -23.809 -0.685 24.682 1.00 86.56 78 CYS A O 1
ATOM 603 N N . ALA A 1 79 ? -23.803 -0.302 26.894 1.00 88.69 79 ALA A N 1
ATOM 604 C CA . ALA A 1 79 ? -22.559 0.464 26.886 1.00 88.69 79 ALA A CA 1
ATOM 605 C C . ALA A 1 79 ? -21.376 -0.384 26.391 1.00 88.69 79 ALA A C 1
ATOM 607 O O . ALA A 1 79 ? -20.657 0.050 25.500 1.00 88.69 79 ALA A O 1
ATOM 608 N N . ILE A 1 80 ? -21.231 -1.618 26.887 1.00 92.25 80 ILE A N 1
ATOM 609 C CA . ILE A 1 80 ? -20.191 -2.556 26.439 1.00 92.25 80 ILE A CA 1
ATOM 610 C C . ILE A 1 80 ? -20.323 -2.849 24.943 1.00 92.25 80 ILE A C 1
ATOM 612 O O . ILE A 1 80 ? -19.324 -2.807 24.232 1.00 92.25 80 ILE A O 1
ATOM 616 N N . PHE A 1 81 ? -21.537 -3.107 24.448 1.00 94.62 81 PHE A N 1
ATOM 617 C CA . PHE A 1 81 ? -21.771 -3.345 23.024 1.00 94.62 81 PHE A CA 1
ATOM 618 C C . PHE A 1 81 ? -21.396 -2.137 22.167 1.00 94.62 81 PHE A C 1
ATOM 620 O O . PHE A 1 81 ? -20.756 -2.308 21.135 1.00 94.62 81 PHE A O 1
ATOM 627 N N . ILE A 1 82 ? -21.750 -0.923 22.598 1.00 94.00 82 ILE A N 1
ATOM 628 C CA . ILE A 1 82 ? -21.385 0.309 21.892 1.00 94.00 82 ILE A CA 1
ATOM 629 C C . ILE A 1 82 ? -19.866 0.477 21.885 1.00 94.00 82 ILE A C 1
ATOM 631 O O . ILE A 1 82 ? -19.287 0.695 20.826 1.00 94.00 82 ILE A O 1
ATOM 635 N N . THR A 1 83 ? -19.201 0.328 23.032 1.00 94.25 83 THR A N 1
ATOM 636 C CA . THR A 1 83 ? -17.739 0.435 23.112 1.00 94.25 83 THR A CA 1
ATOM 637 C C . THR A 1 83 ? -17.057 -0.616 22.240 1.00 94.25 83 THR A C 1
ATOM 639 O O . THR A 1 83 ? -16.161 -0.274 21.475 1.00 94.25 83 THR A O 1
ATOM 642 N N . ALA A 1 84 ? -17.505 -1.872 22.286 1.00 95.44 84 ALA A N 1
ATOM 643 C CA . ALA A 1 84 ? -16.971 -2.941 21.448 1.00 95.44 84 ALA A CA 1
ATOM 644 C C . ALA A 1 84 ? -17.186 -2.662 19.953 1.00 95.44 84 ALA A C 1
ATOM 646 O O . ALA A 1 84 ? -16.262 -2.841 19.164 1.00 95.44 84 ALA A O 1
ATOM 647 N N . ALA A 1 85 ? -18.366 -2.171 19.564 1.00 95.50 85 ALA A N 1
ATOM 648 C CA . ALA A 1 85 ? -18.661 -1.800 18.183 1.00 95.50 85 ALA A CA 1
ATOM 649 C C . ALA A 1 85 ? -17.788 -0.633 17.701 1.00 95.50 85 ALA A C 1
ATOM 651 O O . ALA A 1 85 ? -17.269 -0.684 16.590 1.00 95.50 85 ALA A O 1
ATOM 652 N N . VAL A 1 86 ? -17.578 0.391 18.536 1.00 95.56 86 VAL A N 1
ATOM 653 C CA . VAL A 1 86 ? -16.701 1.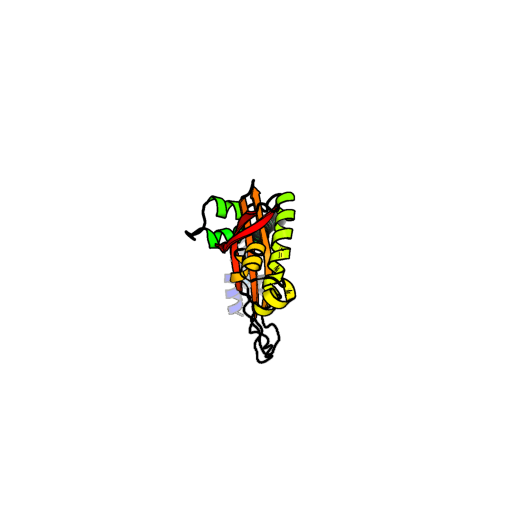529 18.218 1.00 95.56 86 VAL A CA 1
ATOM 654 C C . VAL A 1 86 ? -15.254 1.073 18.065 1.00 95.56 86 VAL A C 1
ATOM 656 O O . VAL A 1 86 ? -14.619 1.416 17.072 1.00 95.56 86 VAL A O 1
ATOM 659 N N . VAL A 1 87 ? -14.738 0.268 18.998 1.00 94.50 87 VAL A N 1
ATOM 660 C CA . VAL A 1 87 ? -13.375 -0.280 18.909 1.00 94.50 87 VAL A CA 1
ATOM 661 C C . VAL A 1 87 ? -13.219 -1.108 17.638 1.00 94.50 87 VAL A C 1
ATOM 663 O O . VAL A 1 87 ? -12.269 -0.895 16.891 1.00 94.50 87 VAL A O 1
ATOM 666 N N . LEU A 1 88 ? -14.179 -1.987 17.343 1.00 93.00 88 LEU A N 1
ATOM 667 C CA . LEU A 1 88 ? -14.161 -2.801 16.132 1.00 93.00 88 LEU A CA 1
ATOM 668 C C . LEU A 1 88 ? -14.162 -1.931 14.867 1.00 93.00 88 LEU A C 1
ATOM 670 O O . LEU A 1 88 ? -13.355 -2.156 13.968 1.00 93.00 88 LEU A O 1
ATOM 674 N N . LEU A 1 89 ? -14.997 -0.893 14.818 1.00 91.31 89 LEU A N 1
ATOM 675 C CA . LEU A 1 89 ? -15.075 0.020 13.679 1.00 91.31 89 LEU A CA 1
ATOM 676 C C . LEU A 1 89 ? -13.778 0.818 13.487 1.00 91.31 89 LEU A C 1
ATOM 678 O O . LEU A 1 89 ? -13.304 0.936 12.360 1.00 91.31 89 LEU A O 1
ATOM 682 N N . VAL A 1 90 ? -13.159 1.298 14.570 1.00 88.12 90 VAL A N 1
ATOM 683 C CA . VAL A 1 90 ? -11.850 1.972 14.522 1.00 88.12 90 VAL A CA 1
ATOM 684 C C . VAL A 1 90 ? -10.766 1.012 14.037 1.00 88.12 90 VAL A C 1
ATOM 686 O O . VAL A 1 90 ? -10.014 1.357 13.130 1.00 88.12 90 VAL A O 1
ATOM 689 N N . THR A 1 91 ? -10.708 -0.212 14.569 1.00 85.44 91 THR A N 1
ATOM 690 C CA . THR A 1 91 ? -9.726 -1.210 14.111 1.00 85.44 91 THR A CA 1
ATOM 691 C C . THR A 1 91 ? -9.915 -1.579 12.643 1.00 85.44 91 THR A C 1
ATOM 693 O O . THR A 1 91 ? -8.934 -1.734 11.921 1.00 85.44 91 THR A O 1
ATOM 696 N N . LEU A 1 92 ? -11.160 -1.663 12.169 1.00 84.25 92 LEU A N 1
ATOM 697 C CA . LEU A 1 92 ? -11.460 -1.928 10.767 1.00 84.25 92 LEU A CA 1
ATOM 698 C C . LEU A 1 92 ? -11.035 -0.753 9.875 1.00 84.25 92 LEU A C 1
ATOM 700 O O . LEU A 1 92 ? -10.431 -0.974 8.832 1.00 84.25 92 LEU A O 1
ATOM 704 N N . MET A 1 93 ? -11.296 0.488 10.294 1.00 79.25 93 MET A N 1
ATOM 705 C CA . MET A 1 93 ? -10.845 1.686 9.578 1.00 79.25 93 MET A CA 1
ATOM 706 C C . MET A 1 93 ? -9.320 1.766 9.480 1.00 79.25 93 MET A C 1
ATOM 708 O O . MET A 1 93 ? -8.812 2.112 8.418 1.00 79.25 93 MET A O 1
ATOM 712 N N . LEU A 1 94 ? -8.594 1.424 10.545 1.00 75.62 94 LEU A N 1
ATOM 713 C CA . LEU A 1 94 ? -7.129 1.389 10.535 1.00 75.62 94 LEU A CA 1
ATOM 714 C C . LEU A 1 94 ? -6.593 0.318 9.578 1.00 75.62 94 LEU A C 1
ATOM 716 O O . LEU A 1 94 ? -5.712 0.608 8.780 1.00 75.62 94 LEU A O 1
ATOM 720 N N . ARG A 1 95 ? -7.202 -0.875 9.576 1.00 71.56 95 ARG A N 1
ATOM 721 C CA . ARG A 1 95 ? -6.771 -2.009 8.741 1.00 71.56 95 ARG A CA 1
ATOM 722 C C . ARG A 1 95 ? -7.128 -1.881 7.262 1.00 71.56 95 ARG A C 1
ATOM 724 O O . ARG A 1 95 ? -6.431 -2.447 6.427 1.00 71.56 95 ARG A O 1
ATOM 731 N N . LEU A 1 96 ? -8.235 -1.214 6.933 1.00 68.44 96 LEU A N 1
ATOM 732 C CA . LEU A 1 96 ? -8.682 -1.027 5.547 1.00 68.44 96 LEU A CA 1
ATOM 733 C C . LEU A 1 96 ? -8.011 0.162 4.855 1.00 68.44 96 LEU A C 1
ATOM 735 O O . LEU A 1 96 ? -8.002 0.220 3.625 1.00 68.44 96 LEU A O 1
ATOM 739 N N . ASN A 1 97 ? -7.486 1.117 5.622 1.00 68.19 97 ASN A N 1
ATOM 740 C CA . ASN A 1 97 ? -6.827 2.298 5.083 1.00 68.19 97 ASN A CA 1
ATOM 741 C C . ASN A 1 97 ? -5.312 2.194 5.262 1.00 68.19 97 ASN A C 1
ATOM 743 O O . ASN A 1 97 ? -4.812 1.541 6.169 1.00 68.19 97 ASN A O 1
ATOM 747 N N . SER A 1 98 ? -4.558 2.911 4.435 1.00 68.50 98 SER A N 1
ATOM 748 C CA . SER A 1 98 ? -3.093 3.004 4.503 1.00 68.50 98 SER A CA 1
ATOM 749 C C . SER A 1 98 ? -2.561 3.722 5.760 1.00 68.50 98 SER A C 1
ATOM 751 O O . SER A 1 98 ? -1.373 4.031 5.847 1.00 68.50 98 SER A O 1
ATOM 753 N N . ILE A 1 99 ? -3.418 3.989 6.752 1.00 72.62 99 ILE A N 1
ATOM 754 C CA . ILE A 1 99 ? -3.087 4.727 7.977 1.00 72.62 99 ILE A CA 1
ATOM 755 C C . ILE A 1 99 ? -2.058 3.961 8.814 1.00 72.62 99 ILE A C 1
ATOM 757 O O . ILE A 1 99 ? -1.129 4.577 9.331 1.00 72.62 99 ILE A O 1
ATOM 761 N N . ASP A 1 100 ? -2.162 2.632 8.892 1.00 75.12 100 ASP A N 1
ATOM 762 C CA . ASP A 1 100 ? -1.181 1.805 9.612 1.00 75.12 100 ASP A CA 1
ATOM 763 C C . ASP A 1 100 ? 0.241 1.990 9.043 1.00 75.12 100 ASP A C 1
ATOM 765 O O . ASP A 1 100 ? 1.231 1.994 9.777 1.00 75.12 100 ASP A O 1
ATOM 769 N N . TYR A 1 101 ? 0.347 2.238 7.736 1.00 78.50 101 TYR A N 1
ATOM 770 C CA . TYR A 1 101 ? 1.617 2.444 7.044 1.00 78.50 101 TYR A CA 1
ATOM 771 C C . TYR A 1 101 ? 2.184 3.850 7.218 1.00 78.50 101 TYR A C 1
ATOM 773 O O . TYR A 1 101 ? 3.403 4.020 7.192 1.00 78.50 101 TYR A O 1
ATOM 781 N N . LEU A 1 102 ? 1.337 4.853 7.474 1.00 81.00 102 LEU A N 1
ATOM 782 C CA . LEU A 1 102 ? 1.817 6.193 7.808 1.00 81.00 102 LEU A CA 1
ATOM 783 C C . LEU A 1 102 ? 2.708 6.186 9.039 1.00 81.00 102 LEU A C 1
ATOM 785 O O . LEU A 1 102 ? 3.706 6.898 9.052 1.00 81.00 102 LEU A O 1
ATOM 789 N N . ALA A 1 103 ? 2.366 5.399 10.062 1.00 80.75 103 ALA A N 1
ATOM 790 C CA . ALA A 1 103 ? 3.183 5.306 11.265 1.00 80.75 103 ALA A CA 1
ATOM 791 C C . ALA A 1 103 ? 4.615 4.864 10.922 1.00 80.75 103 ALA A C 1
ATOM 793 O O . ALA A 1 103 ? 5.566 5.480 11.404 1.00 80.75 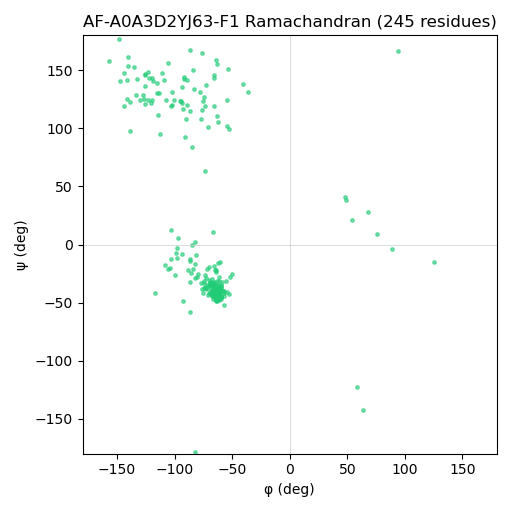103 ALA A O 1
ATOM 794 N N . ALA A 1 104 ? 4.763 3.888 10.018 1.00 78.94 104 ALA A N 1
ATOM 795 C CA . ALA A 1 104 ? 6.056 3.369 9.576 1.00 78.94 104 ALA A CA 1
ATOM 796 C C . ALA A 1 104 ? 6.898 4.394 8.794 1.00 78.94 104 ALA A C 1
ATOM 798 O O . ALA A 1 104 ? 8.115 4.422 8.952 1.00 78.94 104 ALA A O 1
ATOM 799 N N . ILE A 1 105 ? 6.269 5.259 7.990 1.00 85.31 105 ILE A N 1
ATOM 800 C CA . ILE A 1 105 ? 6.981 6.252 7.158 1.00 85.31 105 ILE A CA 1
ATOM 801 C C . ILE A 1 105 ? 7.023 7.665 7.765 1.00 85.31 105 ILE A C 1
ATOM 803 O O . ILE A 1 105 ? 7.671 8.566 7.225 1.00 85.31 105 ILE A O 1
ATOM 807 N N . SER A 1 106 ? 6.305 7.899 8.867 1.00 83.69 106 SER A N 1
ATOM 808 C CA . SER A 1 106 ? 6.133 9.232 9.460 1.00 83.69 106 SER A CA 1
ATOM 809 C C . SER A 1 106 ? 7.455 9.866 9.893 1.00 83.69 106 SER A C 1
ATOM 811 O O . SER A 1 106 ? 7.648 11.062 9.683 1.00 83.69 106 SER A O 1
ATOM 813 N N . SER A 1 107 ? 8.375 9.068 10.436 1.00 81.94 107 SER A N 1
ATOM 814 C CA . SER A 1 107 ? 9.690 9.499 10.923 1.00 81.94 107 SER A CA 1
ATOM 815 C C . SER A 1 107 ? 10.814 9.379 9.891 1.00 81.94 107 SER A C 1
ATOM 817 O O . SER A 1 107 ? 11.916 9.856 10.144 1.00 81.94 107 SER A O 1
ATOM 819 N N . ALA A 1 108 ? 10.564 8.758 8.736 1.00 86.38 108 ALA A N 1
ATOM 820 C CA . ALA A 1 108 ? 11.586 8.545 7.718 1.00 86.38 108 ALA A CA 1
ATOM 821 C C . ALA A 1 108 ? 11.868 9.847 6.951 1.00 86.38 108 ALA A C 1
ATOM 823 O O . ALA A 1 108 ? 10.987 10.369 6.264 1.00 86.38 108 ALA A O 1
ATOM 824 N N . GLU A 1 109 ? 13.091 10.372 7.063 1.00 87.06 109 GLU A N 1
ATOM 825 C CA . GLU A 1 109 ? 13.499 11.668 6.492 1.00 87.06 109 GLU A CA 1
ATOM 826 C C . GLU A 1 109 ? 13.443 11.711 4.956 1.00 87.06 109 GLU A C 1
ATOM 828 O O . GLU A 1 109 ? 13.264 12.780 4.379 1.00 87.06 109 GLU A O 1
ATOM 833 N N . GLN A 1 110 ? 13.525 10.551 4.297 1.00 88.81 110 GLN A N 1
ATOM 834 C CA . GLN A 1 110 ? 13.479 10.421 2.836 1.00 88.81 110 GLN A CA 1
ATOM 835 C C . GLN A 1 110 ? 12.133 10.818 2.203 1.00 88.81 110 GLN A C 1
ATOM 837 O O . GLN A 1 110 ? 12.086 11.104 1.008 1.00 88.81 110 GLN A O 1
ATOM 842 N N . TYR A 1 111 ? 11.043 10.871 2.980 1.00 91.00 111 TYR A N 1
ATOM 843 C CA . TYR A 1 111 ? 9.714 11.224 2.474 1.00 91.00 111 TYR A CA 1
ATOM 844 C C . TYR A 1 111 ? 9.335 12.666 2.813 1.00 91.00 111 TYR A C 1
ATOM 846 O O . TYR A 1 111 ? 9.384 13.102 3.968 1.00 91.00 111 TYR A O 1
ATOM 854 N N . THR A 1 112 ? 8.872 13.413 1.812 1.00 91.75 112 THR A N 1
ATOM 855 C CA . THR A 1 112 ? 8.341 14.763 2.027 1.00 91.75 112 THR A CA 1
ATOM 856 C C . THR A 1 112 ? 6.938 14.715 2.640 1.00 91.75 112 THR A C 1
ATOM 858 O O . THR A 1 112 ? 6.248 13.695 2.608 1.00 91.75 112 THR A O 1
ATOM 861 N N . PHE A 1 113 ? 6.457 15.843 3.173 1.00 89.56 113 PHE A N 1
ATOM 862 C CA . PHE A 1 113 ? 5.067 15.940 3.641 1.00 89.56 113 PHE A CA 1
ATOM 863 C C . PHE A 1 113 ? 4.056 15.618 2.526 1.00 89.56 113 PHE A C 1
ATOM 865 O O . PHE A 1 113 ? 3.085 14.906 2.766 1.00 89.56 113 PHE A O 1
ATOM 872 N N . SER A 1 114 ? 4.315 16.085 1.298 1.00 91.31 114 SER A N 1
ATOM 873 C CA . SER A 1 114 ? 3.473 15.781 0.135 1.00 91.31 114 SER A CA 1
ATOM 874 C C . SER A 1 114 ? 3.426 14.281 -0.159 1.00 91.31 114 SER A C 1
ATOM 876 O O . SER A 1 114 ? 2.354 13.763 -0.455 1.00 91.31 114 SER A O 1
ATOM 878 N N . ASP A 1 115 ? 4.553 13.577 -0.033 1.00 92.12 115 ASP A N 1
ATOM 879 C CA . ASP A 1 115 ? 4.610 12.130 -0.266 1.00 92.12 115 ASP A CA 1
ATOM 880 C C . ASP A 1 115 ? 3.775 11.376 0.766 1.00 92.12 115 ASP A C 1
ATOM 882 O O . ASP A 1 115 ? 2.952 10.536 0.406 1.00 92.12 115 ASP A O 1
ATOM 886 N N . ARG A 1 116 ? 3.907 11.742 2.046 1.00 90.81 116 ARG A N 1
ATOM 887 C CA . ARG A 1 116 ? 3.103 11.151 3.126 1.00 90.81 116 ARG A CA 1
ATOM 888 C C . ARG A 1 116 ? 1.607 11.416 2.935 1.00 90.81 116 ARG A C 1
ATOM 890 O O . ARG A 1 116 ? 0.795 10.538 3.200 1.00 90.81 116 ARG A O 1
ATOM 897 N N . MET A 1 117 ? 1.226 12.596 2.446 1.00 89.50 117 MET A N 1
ATOM 898 C CA . MET A 1 117 ? -0.179 12.898 2.138 1.00 89.50 117 MET A CA 1
ATOM 899 C C . MET A 1 117 ? -0.704 12.126 0.931 1.00 89.50 117 MET A C 1
ATOM 901 O O . MET A 1 117 ? -1.851 11.689 0.958 1.00 89.50 117 MET A O 1
ATOM 905 N N . ALA A 1 118 ? 0.126 11.883 -0.083 1.00 91.50 118 ALA A N 1
ATOM 906 C CA . ALA A 1 118 ? -0.259 11.055 -1.221 1.00 91.50 118 ALA A CA 1
ATOM 907 C C . ALA A 1 118 ? -0.605 9.613 -0.803 1.00 91.50 118 ALA A C 1
ATOM 909 O O . ALA A 1 118 ? -1.441 8.986 -1.445 1.00 91.50 118 ALA A O 1
ATOM 910 N N . LEU A 1 119 ? -0.035 9.088 0.290 1.00 91.19 119 LEU A N 1
ATOM 911 C CA . LEU A 1 119 ? -0.373 7.751 0.799 1.00 91.19 119 LEU A CA 1
ATOM 912 C C . LEU A 1 119 ? -1.809 7.660 1.344 1.00 91.19 119 LEU A C 1
ATOM 914 O O . LEU A 1 119 ? -2.436 6.608 1.250 1.00 91.19 119 LEU A O 1
ATOM 918 N N . LEU A 1 120 ? -2.334 8.743 1.927 1.00 86.75 120 LEU A N 1
ATOM 919 C CA . LEU A 1 120 ? -3.625 8.746 2.630 1.00 86.75 120 LEU A CA 1
ATOM 920 C C . LEU A 1 120 ? -4.841 8.656 1.714 1.00 86.75 120 LEU A C 1
ATOM 922 O O . LEU A 1 120 ? -5.897 8.176 2.125 1.00 86.75 120 LEU A O 1
ATOM 926 N N . PHE A 1 121 ? -4.708 9.155 0.492 1.00 86.69 121 PHE A N 1
ATOM 927 C CA . PHE A 1 121 ? -5.801 9.245 -0.463 1.00 86.69 121 PHE A CA 1
ATOM 928 C C . PHE A 1 121 ? -5.509 8.312 -1.625 1.00 86.69 121 PHE A C 1
ATOM 930 O O . PHE A 1 121 ? -4.422 8.375 -2.183 1.00 86.69 121 PHE A O 1
ATOM 937 N N . LYS A 1 122 ? -6.468 7.467 -2.018 1.00 87.00 122 LYS A N 1
ATOM 938 C CA . LYS A 1 122 ? -6.247 6.458 -3.070 1.00 87.00 122 LYS A CA 1
ATOM 939 C C . LYS A 1 122 ? -5.948 7.038 -4.459 1.00 87.00 122 LYS A C 1
ATOM 941 O O . LYS A 1 122 ? -5.360 6.328 -5.266 1.00 87.00 122 LYS A O 1
ATOM 946 N N . GLY A 1 123 ? -6.337 8.285 -4.712 1.00 89.25 123 GLY A N 1
ATOM 947 C CA . GLY A 1 123 ? -6.421 8.842 -6.061 1.00 89.25 123 GLY A CA 1
ATOM 948 C C . GLY A 1 123 ? -7.823 8.701 -6.637 1.00 89.25 123 GLY A C 1
ATOM 949 O O . GLY A 1 123 ? -8.668 7.987 -6.079 1.00 89.25 123 GLY A O 1
ATOM 950 N N . ASP A 1 124 ? -8.082 9.409 -7.730 1.00 92.25 124 ASP A N 1
ATOM 951 C CA . ASP A 1 124 ? -9.338 9.281 -8.465 1.00 92.25 124 ASP A CA 1
ATOM 952 C C . ASP A 1 124 ? -9.322 8.075 -9.430 1.00 92.25 124 ASP A C 1
ATOM 954 O O . ASP A 1 124 ? -8.370 7.297 -9.487 1.00 92.25 124 ASP A O 1
ATOM 958 N N . TYR A 1 125 ? -10.412 7.876 -10.174 1.00 91.62 125 TYR A N 1
ATOM 959 C CA . TYR A 1 125 ? -10.515 6.772 -11.136 1.00 91.62 125 TYR A CA 1
ATOM 960 C C . TYR A 1 125 ? -9.489 6.874 -12.284 1.00 91.62 125 TYR A C 1
ATOM 962 O O . TYR A 1 125 ? -8.976 5.860 -12.746 1.00 91.62 125 TYR A O 1
ATOM 970 N N . SER A 1 126 ? -9.172 8.090 -12.735 1.00 93.81 126 SER A N 1
ATOM 971 C CA . SER A 1 126 ? -8.191 8.340 -13.801 1.00 93.81 126 SER A CA 1
ATOM 972 C C . SER A 1 126 ? -6.772 8.038 -13.321 1.00 93.81 126 SER A C 1
ATOM 974 O O . SER A 1 126 ? -5.956 7.510 -14.076 1.00 93.81 126 SER A O 1
ATOM 976 N N . ASP A 1 127 ? -6.476 8.322 -12.054 1.00 95.00 127 ASP A N 1
ATOM 977 C CA . ASP A 1 127 ? -5.217 7.924 -11.434 1.00 95.00 127 ASP A CA 1
ATOM 978 C C . ASP A 1 127 ? -5.090 6.403 -11.323 1.00 95.00 127 ASP A C 1
ATOM 980 O O . ASP A 1 127 ? -4.017 5.861 -11.584 1.00 95.00 127 ASP A O 1
ATOM 984 N N . GLN A 1 128 ? -6.174 5.700 -10.988 1.00 92.25 128 GLN A N 1
ATOM 985 C CA . GLN A 1 128 ? -6.165 4.236 -10.902 1.00 92.25 128 GLN A CA 1
ATOM 986 C C . GLN A 1 128 ? -5.923 3.570 -12.261 1.00 92.25 128 GLN A C 1
ATOM 988 O O . GLN A 1 128 ? -5.090 2.671 -12.340 1.00 92.25 128 GLN A O 1
ATOM 993 N N . ASP A 1 129 ? -6.565 4.052 -13.325 1.00 91.56 129 ASP A N 1
ATOM 994 C CA . ASP A 1 129 ? -6.363 3.547 -14.693 1.00 91.56 129 ASP A CA 1
ATOM 995 C C . ASP A 1 129 ? -4.896 3.701 -15.148 1.00 91.56 129 ASP A C 1
ATOM 997 O O . ASP A 1 129 ? -4.260 2.758 -15.627 1.00 91.56 129 ASP A O 1
ATOM 1001 N N . LYS A 1 130 ? -4.289 4.869 -14.891 1.00 94.12 130 LYS A N 1
ATOM 1002 C CA . LYS A 1 130 ? -2.860 5.104 -15.175 1.00 94.12 130 LYS A CA 1
ATOM 1003 C C . LYS A 1 130 ? -1.949 4.217 -14.328 1.00 94.12 130 LYS A C 1
ATOM 1005 O O . LYS A 1 130 ? -0.948 3.710 -14.833 1.00 94.12 130 LYS A O 1
ATOM 1010 N N . ALA A 1 131 ? -2.267 4.047 -13.047 1.00 93.69 131 ALA A N 1
ATOM 1011 C CA . ALA A 1 131 ? -1.498 3.206 -12.139 1.00 93.69 131 ALA A CA 1
ATOM 1012 C C . ALA A 1 131 ? -1.516 1.737 -12.572 1.00 93.69 131 ALA A C 1
ATOM 1014 O O . ALA A 1 131 ? -0.475 1.082 -12.540 1.00 93.69 131 ALA A O 1
ATOM 1015 N N . GLU A 1 132 ? -2.664 1.230 -13.019 1.00 90.75 132 GLU A N 1
ATOM 1016 C CA . GLU A 1 132 ? -2.795 -0.134 -13.533 1.00 90.75 132 GLU A CA 1
ATOM 1017 C C . GLU A 1 132 ? -1.920 -0.350 -14.774 1.00 90.75 132 GLU A C 1
ATOM 1019 O O . GLU A 1 132 ? -1.193 -1.344 -14.848 1.00 90.75 132 GLU A O 1
ATOM 1024 N N . ALA A 1 133 ? -1.875 0.619 -15.694 1.00 88.62 133 ALA A N 1
ATOM 1025 C CA . ALA A 1 133 ? -0.978 0.563 -16.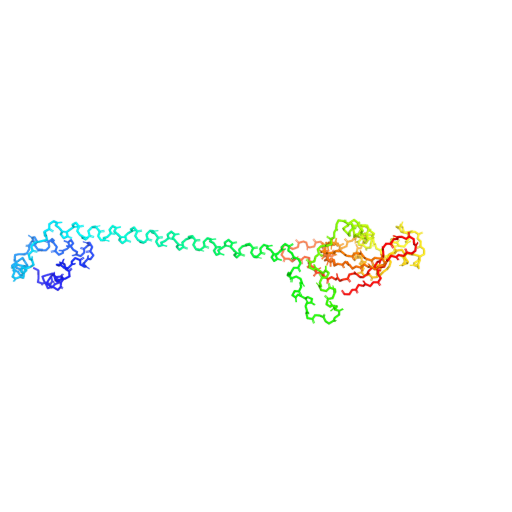849 1.00 88.62 133 ALA A CA 1
ATOM 1026 C C . ALA A 1 133 ? 0.510 0.499 -16.443 1.00 88.62 133 ALA A C 1
ATOM 1028 O O . ALA A 1 133 ? 1.295 -0.236 -17.050 1.00 88.62 133 ALA A O 1
ATOM 1029 N N . VAL A 1 134 ? 0.914 1.229 -15.398 1.00 90.38 134 VAL A N 1
ATOM 1030 C CA . VAL A 1 134 ? 2.282 1.154 -14.855 1.00 90.38 134 VAL A CA 1
ATOM 1031 C C . VAL A 1 134 ? 2.545 -0.215 -14.221 1.00 90.38 134 VAL A C 1
ATOM 1033 O O . VAL A 1 134 ? 3.574 -0.832 -14.498 1.00 90.38 134 VAL A O 1
ATOM 1036 N N . LEU A 1 135 ? 1.624 -0.716 -13.396 1.00 88.31 135 LEU A N 1
ATOM 1037 C CA . LEU A 1 135 ? 1.774 -1.994 -12.691 1.00 88.31 135 LEU A CA 1
ATOM 1038 C C . LEU A 1 135 ? 1.804 -3.188 -13.646 1.00 88.31 135 LEU A C 1
ATOM 1040 O O . LEU A 1 135 ? 2.595 -4.109 -13.445 1.00 88.31 135 LEU A O 1
ATOM 1044 N N . SER A 1 136 ? 1.013 -3.152 -14.720 1.00 83.88 136 SER A N 1
ATOM 1045 C CA . SER A 1 136 ? 1.049 -4.179 -15.764 1.00 83.88 136 SER A CA 1
ATOM 1046 C C . SER A 1 136 ? 2.428 -4.272 -16.421 1.00 83.88 136 SER A C 1
ATOM 1048 O O . SER A 1 136 ? 2.882 -5.372 -16.732 1.00 83.88 136 SER A O 1
ATOM 1050 N N . ASN A 1 137 ? 3.115 -3.142 -16.610 1.00 79.06 137 ASN A N 1
ATOM 1051 C CA . ASN A 1 137 ? 4.487 -3.132 -17.119 1.00 79.06 137 ASN A CA 1
ATOM 1052 C C . ASN A 1 137 ? 5.493 -3.593 -16.056 1.00 79.06 137 ASN A C 1
ATOM 1054 O O . ASN A 1 137 ? 6.429 -4.328 -16.370 1.00 79.06 137 ASN A O 1
ATOM 1058 N N . ALA A 1 138 ? 5.281 -3.225 -14.790 1.00 79.75 138 ALA A N 1
ATOM 1059 C CA . ALA A 1 138 ? 6.116 -3.676 -13.678 1.00 79.75 138 ALA A CA 1
ATOM 1060 C C . ALA A 1 138 ? 6.052 -5.199 -13.470 1.00 79.75 138 ALA A C 1
ATOM 1062 O O . ALA A 1 138 ? 7.045 -5.809 -13.092 1.00 79.75 138 ALA A O 1
ATOM 1063 N N . HIS A 1 139 ? 4.924 -5.847 -13.771 1.00 77.12 139 HIS A N 1
ATOM 1064 C CA . HIS A 1 139 ? 4.786 -7.301 -13.647 1.00 77.12 139 HIS A CA 1
ATOM 1065 C C . HIS A 1 139 ? 5.857 -8.081 -14.432 1.00 77.12 139 HIS A C 1
ATOM 1067 O O . HIS A 1 139 ? 6.296 -9.146 -14.004 1.00 77.12 139 HIS A O 1
ATOM 1073 N N . ILE A 1 140 ? 6.334 -7.531 -15.552 1.00 76.44 140 ILE A N 1
ATOM 1074 C CA . ILE A 1 140 ? 7.376 -8.156 -16.375 1.00 76.44 140 ILE A CA 1
ATOM 1075 C C . ILE A 1 140 ? 8.685 -8.323 -15.589 1.00 76.44 140 ILE A C 1
ATOM 1077 O O . ILE A 1 140 ? 9.303 -9.381 -15.680 1.00 76.44 140 ILE A O 1
ATOM 1081 N N . VAL A 1 141 ? 9.091 -7.342 -14.772 1.00 74.06 141 VAL A N 1
ATOM 1082 C CA . VAL A 1 141 ? 10.347 -7.455 -14.002 1.00 74.06 141 VAL A CA 1
ATOM 1083 C C . VAL A 1 141 ? 10.263 -8.499 -12.884 1.00 74.06 141 VAL A C 1
ATOM 1085 O O . VAL A 1 141 ? 11.275 -9.016 -12.433 1.00 74.06 141 VAL A O 1
ATOM 1088 N N . PHE A 1 142 ? 9.054 -8.872 -12.464 1.00 73.69 142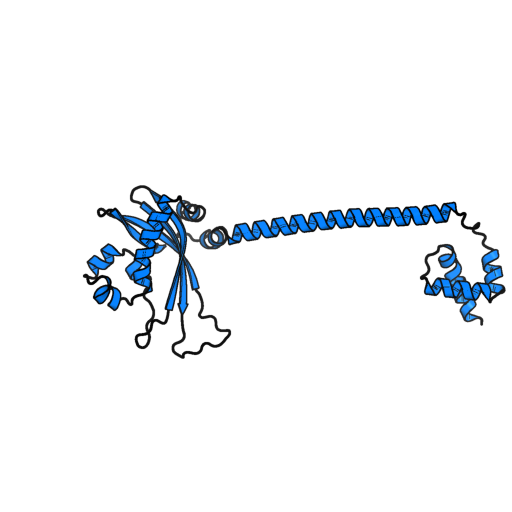 PHE A N 1
ATOM 1089 C CA . PHE A 1 142 ? 8.844 -9.851 -11.399 1.00 73.69 142 PHE A CA 1
ATOM 1090 C C . PHE A 1 142 ? 8.776 -11.305 -11.882 1.00 73.69 142 PHE A C 1
ATOM 1092 O O . PHE A 1 142 ? 8.984 -12.218 -11.084 1.00 73.69 142 PHE A O 1
ATOM 1099 N N . VAL A 1 143 ? 8.467 -11.530 -13.163 1.00 74.25 143 VAL A N 1
ATOM 1100 C CA . VAL A 1 143 ? 8.196 -12.871 -13.720 1.00 74.25 143 VAL A CA 1
ATOM 1101 C C . VAL A 1 143 ? 9.349 -13.430 -14.542 1.00 74.25 143 VAL A C 1
ATOM 1103 O O . VAL A 1 143 ? 9.432 -14.641 -14.733 1.00 74.25 143 VAL A O 1
ATOM 1106 N N . TYR A 1 144 ? 10.252 -12.582 -15.011 1.00 74.50 144 TYR A N 1
ATOM 1107 C CA . TYR A 1 144 ? 11.339 -13.001 -15.883 1.00 74.50 144 TYR A CA 1
ATOM 1108 C C . TYR A 1 144 ? 12.684 -12.694 -15.236 1.00 74.50 144 TYR A C 1
ATOM 1110 O O . TYR A 1 144 ? 12.847 -11.676 -14.563 1.00 74.50 144 TYR A O 1
ATOM 1118 N N . SER A 1 145 ? 13.660 -13.579 -15.432 1.00 73.25 145 SER A N 1
ATOM 1119 C CA . SER A 1 145 ? 15.043 -13.281 -15.058 1.00 73.25 145 SER A CA 1
ATOM 1120 C C . SER A 1 145 ? 15.592 -12.119 -15.889 1.00 73.25 145 SER A C 1
ATOM 1122 O O . SER A 1 145 ? 15.107 -11.840 -16.985 1.00 73.25 145 SER A O 1
ATOM 1124 N N . GLU A 1 146 ? 16.641 -11.454 -15.398 1.00 73.44 146 GLU A N 1
ATOM 1125 C CA . GLU A 1 146 ? 17.272 -10.342 -16.120 1.00 73.44 146 GLU A CA 1
ATOM 1126 C C . GLU A 1 146 ? 17.659 -10.735 -17.561 1.00 73.44 146 GLU A C 1
ATOM 1128 O O . GLU A 1 146 ? 17.407 -9.986 -18.505 1.00 73.44 146 GLU A O 1
ATOM 1133 N N . GLU A 1 147 ? 18.221 -11.932 -17.754 1.00 75.50 147 GLU A N 1
ATOM 1134 C CA . GLU A 1 147 ? 18.586 -12.433 -19.083 1.00 75.50 147 GLU A CA 1
ATOM 1135 C C . GLU A 1 147 ? 17.364 -12.647 -19.984 1.00 75.50 147 GLU A C 1
ATOM 1137 O O . GLU A 1 147 ? 17.399 -12.285 -21.159 1.00 75.50 147 GLU A O 1
ATOM 1142 N N . GLU A 1 148 ? 16.271 -13.198 -19.452 1.00 77.44 148 GLU A N 1
ATOM 1143 C CA 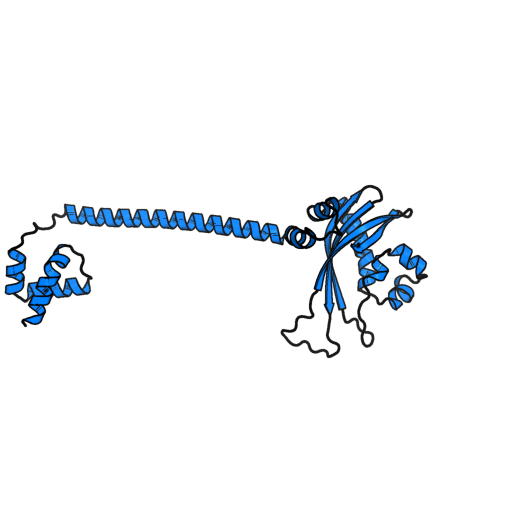. GLU A 1 148 ? 15.035 -13.411 -20.211 1.00 77.44 148 GLU A CA 1
ATOM 1144 C C . GLU A 1 148 ? 14.352 -12.094 -20.577 1.00 77.44 148 GLU A C 1
ATOM 1146 O O . GLU A 1 148 ? 13.837 -11.974 -21.690 1.00 77.44 148 GLU A O 1
ATOM 1151 N N . ILE A 1 149 ? 14.382 -11.093 -19.691 1.00 75.75 149 ILE A N 1
ATOM 1152 C CA . ILE A 1 149 ? 13.818 -9.764 -19.958 1.00 75.75 149 ILE A CA 1
ATOM 1153 C C . ILE A 1 149 ? 14.468 -9.166 -21.205 1.00 75.75 149 ILE A C 1
ATOM 1155 O O . ILE A 1 149 ? 13.762 -8.774 -22.135 1.00 75.75 149 ILE A O 1
ATOM 1159 N N . TYR A 1 150 ? 15.802 -9.132 -21.256 1.00 75.62 150 TYR A N 1
ATOM 1160 C CA . TYR A 1 150 ? 16.515 -8.516 -22.376 1.00 75.62 150 TYR A CA 1
ATOM 1161 C C . TYR A 1 150 ? 16.491 -9.377 -23.643 1.00 75.62 150 TYR A C 1
ATOM 1163 O O . TYR A 1 150 ? 16.289 -8.846 -24.734 1.00 75.62 150 TYR A O 1
ATOM 1171 N N . ASN A 1 151 ? 16.668 -10.695 -23.516 1.00 77.12 151 ASN A N 1
ATOM 1172 C CA . ASN A 1 151 ? 16.850 -11.565 -24.680 1.00 77.12 151 ASN A CA 1
ATOM 1173 C C . ASN A 1 151 ? 15.532 -12.062 -25.287 1.00 77.12 151 ASN A C 1
ATOM 1175 O O . ASN A 1 151 ? 15.467 -12.254 -26.498 1.00 77.12 151 ASN A O 1
ATOM 1179 N N . ASN A 1 152 ? 14.494 -12.274 -24.470 1.00 77.81 152 ASN A N 1
ATOM 1180 C CA . ASN A 1 152 ? 13.269 -12.959 -24.895 1.00 77.81 152 ASN A CA 1
ATOM 1181 C C . ASN A 1 152 ? 12.022 -12.070 -24.820 1.00 77.81 152 ASN A C 1
ATOM 1183 O O . ASN A 1 152 ? 11.188 -12.134 -25.719 1.00 77.81 152 ASN A O 1
ATOM 1187 N N . VAL A 1 153 ? 11.865 -11.274 -23.754 1.00 78.94 153 VAL A N 1
ATOM 1188 C CA . VAL A 1 153 ? 10.610 -10.543 -23.490 1.00 78.94 153 VAL A CA 1
ATOM 1189 C C . VAL A 1 153 ? 10.575 -9.196 -24.192 1.00 78.94 153 VAL A C 1
ATOM 1191 O O . VAL A 1 153 ? 9.663 -8.930 -24.970 1.00 78.94 153 VAL A O 1
ATOM 1194 N N . LEU A 1 154 ? 11.555 -8.338 -23.912 1.00 77.50 154 LEU A N 1
ATOM 1195 C CA . LEU A 1 154 ? 11.663 -7.038 -24.568 1.00 77.50 154 LEU A CA 1
ATOM 1196 C C . LEU A 1 154 ? 12.352 -7.165 -25.927 1.00 77.50 154 LEU A C 1
ATOM 1198 O O . LEU A 1 154 ? 12.068 -6.373 -26.820 1.00 77.50 154 LEU A O 1
ATOM 1202 N N . ALA A 1 155 ? 13.239 -8.160 -26.069 1.00 80.00 155 ALA A N 1
ATOM 1203 C CA . ALA A 1 155 ? 14.007 -8.437 -27.283 1.00 80.00 155 ALA A CA 1
ATOM 1204 C C . ALA A 1 155 ? 14.672 -7.170 -27.865 1.00 80.00 155 ALA A C 1
ATOM 1206 O O . ALA A 1 155 ? 14.680 -6.951 -29.077 1.00 80.00 155 ALA A O 1
ATOM 1207 N N . MET A 1 156 ? 15.207 -6.321 -26.984 1.00 78.44 156 MET A N 1
ATOM 1208 C CA . MET A 1 156 ? 15.788 -5.020 -27.320 1.00 78.44 156 MET A CA 1
ATOM 1209 C C . MET A 1 156 ? 17.059 -4.749 -26.501 1.00 78.44 156 MET A C 1
ATOM 1211 O O . MET A 1 156 ? 17.272 -5.386 -25.462 1.00 78.44 156 MET A O 1
ATOM 1215 N N . PRO A 1 157 ? 17.915 -3.809 -26.944 1.00 81.81 157 PRO A N 1
ATOM 1216 C CA . PRO A 1 157 ? 19.112 -3.399 -26.217 1.00 81.81 157 PRO A CA 1
ATOM 1217 C C . PRO A 1 157 ? 18.834 -2.967 -24.769 1.00 81.81 157 PRO A C 1
ATOM 1219 O O . PRO A 1 157 ? 17.766 -2.450 -24.445 1.00 81.81 157 PRO A O 1
ATOM 1222 N N . ARG A 1 158 ? 19.818 -3.156 -23.876 1.00 76.38 158 ARG A N 1
ATOM 1223 C CA . ARG A 1 158 ? 19.674 -2.862 -22.434 1.00 76.38 158 ARG A CA 1
ATOM 1224 C C . ARG A 1 158 ? 19.331 -1.397 -22.149 1.00 76.38 158 ARG A C 1
ATOM 1226 O O . ARG A 1 158 ? 18.605 -1.115 -21.202 1.00 76.38 158 ARG A O 1
ATOM 1233 N N . ASP A 1 159 ? 19.868 -0.476 -22.935 1.00 79.38 159 ASP A N 1
ATOM 1234 C CA . ASP A 1 159 ? 19.594 0.958 -22.859 1.00 79.38 159 ASP A CA 1
ATOM 1235 C C . ASP A 1 159 ? 18.164 1.300 -23.298 1.00 79.38 159 ASP A C 1
ATOM 1237 O O . ASP A 1 159 ? 17.495 2.076 -22.615 1.00 79.38 159 ASP A O 1
ATOM 1241 N N . GLU A 1 160 ? 17.654 0.661 -24.353 1.00 80.12 160 GLU A N 1
ATOM 1242 C CA . GLU A 1 160 ? 16.253 0.795 -24.780 1.00 80.12 160 GLU A CA 1
ATOM 1243 C C . GLU A 1 160 ? 15.281 0.183 -23.764 1.00 80.12 160 GLU A C 1
ATOM 1245 O O . GLU A 1 160 ? 14.265 0.786 -23.420 1.00 80.12 160 GLU A O 1
ATOM 1250 N N . ALA A 1 161 ? 15.622 -0.974 -23.200 1.00 75.94 161 ALA A N 1
ATOM 1251 C CA . ALA A 1 161 ? 14.850 -1.612 -22.139 1.00 75.94 161 ALA A CA 1
ATOM 1252 C C . ALA A 1 161 ? 14.824 -0.767 -20.852 1.00 75.94 161 ALA A C 1
ATOM 1254 O O . ALA A 1 161 ? 13.771 -0.605 -20.233 1.00 75.94 161 ALA A O 1
ATOM 1255 N N . ALA A 1 162 ? 15.960 -0.176 -20.469 1.00 75.44 162 ALA A N 1
ATOM 1256 C CA . ALA A 1 162 ? 16.031 0.755 -19.346 1.00 75.44 162 ALA A CA 1
ATOM 1257 C C . ALA A 1 162 ? 15.215 2.029 -19.610 1.00 75.44 162 ALA A C 1
ATOM 1259 O O . ALA A 1 162 ? 14.568 2.537 -18.697 1.00 75.44 162 ALA A O 1
ATOM 1260 N N . TYR A 1 163 ? 15.196 2.522 -20.851 1.00 77.31 163 TYR A N 1
ATOM 1261 C CA . TYR A 1 163 ? 14.312 3.615 -21.249 1.00 77.31 163 TYR A CA 1
ATOM 1262 C C . TYR A 1 163 ? 12.839 3.210 -21.138 1.00 77.31 163 TYR A C 1
ATOM 1264 O O . TYR A 1 163 ? 12.042 3.966 -20.594 1.00 77.31 163 TYR A O 1
ATOM 1272 N N . ALA A 1 164 ? 12.472 2.012 -21.595 1.00 74.94 164 ALA A N 1
ATOM 1273 C CA . ALA A 1 164 ? 11.096 1.530 -21.575 1.00 74.94 164 ALA A CA 1
ATOM 1274 C C . ALA A 1 164 ? 10.565 1.307 -20.150 1.00 74.94 164 ALA A C 1
ATOM 1276 O O . ALA A 1 164 ? 9.449 1.730 -19.853 1.00 74.94 164 ALA A O 1
ATOM 1277 N N . MET A 1 165 ? 11.363 0.690 -19.274 1.00 73.50 165 MET A N 1
ATOM 1278 C CA . MET A 1 165 ? 10.942 0.262 -17.931 1.00 73.50 165 MET A CA 1
ATOM 1279 C C . MET A 1 165 ? 11.330 1.231 -16.804 1.00 73.50 165 MET A C 1
ATOM 1281 O O . MET A 1 165 ? 10.848 1.094 -15.677 1.00 73.50 165 MET A O 1
ATOM 1285 N N . GLY A 1 166 ? 12.194 2.209 -17.080 1.00 80.81 166 GLY A N 1
ATOM 1286 C CA . GLY A 1 166 ? 12.682 3.165 -16.089 1.00 80.81 166 GLY A CA 1
ATOM 1287 C C . GLY A 1 166 ? 13.489 2.502 -14.967 1.00 80.81 166 GLY A C 1
ATOM 1288 O O . GLY A 1 166 ? 14.252 1.557 -15.179 1.00 80.81 166 GLY A O 1
ATOM 1289 N N . ALA A 1 167 ? 13.321 2.997 -13.740 1.00 79.88 167 ALA A N 1
ATOM 1290 C CA . ALA A 1 167 ? 14.035 2.515 -12.560 1.00 79.88 167 ALA A CA 1
ATOM 1291 C C . ALA A 1 167 ? 13.692 1.059 -12.186 1.00 79.88 167 ALA A C 1
ATOM 1293 O O . ALA A 1 167 ? 14.504 0.396 -11.541 1.00 79.88 167 ALA A O 1
ATOM 1294 N N . LEU A 1 168 ? 12.536 0.535 -12.616 1.00 76.62 168 LEU A N 1
ATOM 1295 C CA . LEU A 1 168 ? 12.055 -0.799 -12.229 1.00 76.62 168 LEU A CA 1
ATOM 1296 C C . LEU A 1 168 ? 12.987 -1.934 -12.654 1.00 76.62 168 LEU A C 1
ATOM 1298 O O . LEU A 1 168 ? 13.112 -2.916 -11.924 1.00 76.62 168 LEU A O 1
ATOM 1302 N N . VAL A 1 169 ? 13.704 -1.775 -13.771 1.00 69.75 169 VAL A N 1
ATOM 1303 C CA . VAL A 1 169 ? 14.617 -2.805 -14.299 1.00 69.75 169 VAL A CA 1
ATOM 1304 C C . VAL A 1 169 ? 15.752 -3.168 -13.326 1.00 69.75 169 VAL A C 1
ATOM 1306 O O . VAL A 1 169 ? 16.423 -4.178 -13.504 1.00 69.75 169 VAL A O 1
ATOM 1309 N N . ARG A 1 170 ? 15.993 -2.345 -12.295 1.00 68.88 170 ARG A N 1
ATOM 1310 C CA . ARG A 1 170 ? 17.104 -2.510 -11.342 1.00 68.88 170 ARG A CA 1
ATOM 1311 C C . ARG A 1 170 ? 16.703 -3.076 -9.983 1.00 68.88 170 ARG A C 1
ATOM 1313 O O . ARG A 1 170 ? 17.588 -3.410 -9.203 1.00 68.88 170 ARG A O 1
ATOM 1320 N N . TYR A 1 171 ? 15.411 -3.132 -9.669 1.00 67.75 171 TYR A N 1
ATOM 1321 C CA . TYR A 1 171 ? 14.955 -3.370 -8.293 1.00 67.75 171 TYR A CA 1
ATOM 1322 C C . TYR A 1 171 ? 14.346 -4.747 -8.067 1.00 67.75 171 TYR A C 1
ATOM 1324 O O . TYR A 1 171 ? 14.222 -5.182 -6.921 1.00 67.75 171 TYR A O 1
ATOM 1332 N N . CYS A 1 172 ? 13.953 -5.439 -9.130 1.00 63.84 172 CYS A N 1
ATOM 1333 C CA . CYS A 1 172 ? 13.191 -6.668 -9.011 1.00 63.84 172 CYS A CA 1
ATOM 1334 C C . CYS A 1 172 ? 13.731 -7.670 -10.020 1.00 63.84 172 CYS A C 1
ATOM 1336 O O . CYS A 1 172 ? 13.416 -7.591 -11.198 1.00 63.84 172 CYS A O 1
ATOM 1338 N N . VAL A 1 173 ? 14.595 -8.567 -9.549 1.00 66.69 173 VAL A N 1
ATOM 1339 C CA . VAL A 1 173 ? 15.099 -9.690 -10.337 1.00 66.69 173 VAL A CA 1
ATOM 1340 C C . VAL A 1 173 ? 14.826 -10.954 -9.528 1.00 66.69 173 VAL A C 1
ATOM 1342 O O . VAL A 1 173 ? 15.293 -11.039 -8.387 1.00 66.69 173 VAL A O 1
ATOM 1345 N N . PRO A 1 174 ? 14.056 -11.910 -10.068 1.00 71.25 174 PRO A N 1
ATOM 1346 C CA . PRO A 1 174 ? 13.717 -13.127 -9.354 1.00 71.25 174 PRO A CA 1
ATOM 1347 C C . PRO A 1 174 ? 14.952 -13.989 -9.096 1.00 71.25 174 PRO A C 1
ATOM 1349 O O . PRO A 1 174 ? 15.870 -14.067 -9.915 1.00 71.25 174 PRO A O 1
ATOM 1352 N N . GLU A 1 175 ? 14.966 -14.676 -7.954 1.00 73.12 175 GLU A N 1
ATOM 1353 C CA . GLU A 1 175 ? 16.011 -15.658 -7.674 1.00 73.12 175 GLU A CA 1
ATOM 1354 C C . GLU A 1 175 ? 15.718 -16.950 -8.441 1.00 73.12 175 GLU A C 1
ATOM 1356 O O . GLU A 1 175 ? 14.610 -17.487 -8.383 1.00 73.12 175 GLU A O 1
ATOM 1361 N N . MET A 1 176 ? 16.734 -17.464 -9.131 1.00 75.00 176 MET A N 1
ATOM 1362 C CA . MET A 1 176 ? 16.636 -18.663 -9.959 1.00 75.00 176 MET A CA 1
ATOM 1363 C C . MET A 1 176 ? 17.509 -19.785 -9.389 1.00 75.00 176 MET A C 1
ATOM 1365 O O . MET A 1 176 ? 18.650 -19.555 -8.987 1.00 75.00 176 MET A O 1
ATOM 1369 N N . ASP A 1 177 ? 17.002 -21.017 -9.402 1.00 76.25 177 ASP A N 1
ATOM 1370 C CA . ASP A 1 177 ? 17.763 -22.223 -9.060 1.00 76.25 177 ASP A CA 1
ATOM 1371 C C . ASP A 1 177 ? 17.362 -23.375 -9.986 1.00 76.25 177 ASP A C 1
ATOM 1373 O O . ASP A 1 177 ? 16.182 -23.681 -10.151 1.00 76.25 177 ASP A O 1
ATOM 1377 N N . ALA A 1 178 ? 18.351 -23.975 -10.657 1.00 79.00 178 ALA A N 1
ATOM 1378 C CA . ALA A 1 178 ? 18.153 -25.040 -11.648 1.00 79.00 178 ALA A CA 1
ATOM 1379 C C . ALA A 1 178 ? 17.074 -24.729 -12.718 1.00 79.00 178 ALA A C 1
ATOM 1381 O O . ALA A 1 178 ? 16.304 -25.606 -13.111 1.00 79.00 178 ALA A O 1
ATOM 1382 N N . GLY A 1 179 ? 17.003 -23.472 -13.176 1.00 73.25 179 GLY A N 1
ATOM 1383 C CA . GLY A 1 179 ? 16.022 -23.019 -14.172 1.00 73.25 179 GLY A CA 1
ATOM 1384 C C . GLY A 1 179 ? 14.601 -22.829 -13.631 1.00 73.25 179 GLY A C 1
ATOM 1385 O O . GLY A 1 179 ? 13.678 -22.616 -14.411 1.00 73.25 179 GLY A O 1
ATOM 1386 N N . LYS A 1 180 ? 14.404 -22.907 -12.310 1.00 74.81 180 LYS A N 1
ATOM 1387 C CA . LYS A 1 180 ? 13.129 -22.627 -11.644 1.00 74.81 180 LYS A CA 1
ATOM 1388 C C . LYS A 1 180 ? 13.216 -21.328 -10.857 1.00 74.81 180 LYS A C 1
ATOM 1390 O O . LYS A 1 180 ? 14.224 -21.055 -10.209 1.00 74.81 180 LYS A O 1
ATOM 1395 N N . MET A 1 181 ? 12.130 -20.568 -10.883 1.00 76.19 181 MET A N 1
ATOM 1396 C CA . MET A 1 181 ? 11.969 -19.377 -10.062 1.00 76.19 181 MET A CA 1
ATOM 1397 C C . MET A 1 181 ? 11.704 -19.770 -8.605 1.00 76.19 181 MET A C 1
ATOM 1399 O O . MET A 1 181 ? 10.791 -20.548 -8.323 1.00 76.19 181 MET A O 1
ATOM 1403 N N . LEU A 1 182 ? 12.502 -19.230 -7.685 1.00 76.25 182 LEU A N 1
ATOM 1404 C CA . LEU A 1 182 ? 12.386 -19.458 -6.241 1.00 76.25 182 LEU A CA 1
ATOM 1405 C C . LEU A 1 182 ? 11.625 -18.352 -5.510 1.00 76.25 182 LEU A C 1
ATOM 1407 O O . LEU A 1 182 ? 11.428 -18.453 -4.301 1.00 76.25 182 LEU A O 1
ATOM 1411 N N . THR A 1 183 ? 11.214 -17.296 -6.204 1.00 75.81 183 THR A N 1
ATOM 1412 C CA . THR A 1 183 ? 10.553 -16.132 -5.607 1.00 75.81 183 THR A CA 1
ATOM 1413 C C . THR A 1 183 ? 9.236 -15.840 -6.302 1.00 75.81 183 THR A C 1
ATOM 1415 O O . THR A 1 183 ? 9.228 -15.629 -7.507 1.00 75.81 183 THR A O 1
ATOM 1418 N N . ILE A 1 184 ? 8.136 -15.771 -5.554 1.00 77.00 184 ILE A N 1
ATOM 1419 C CA . ILE A 1 184 ? 6.861 -15.241 -6.058 1.00 77.00 184 ILE A CA 1
ATOM 1420 C C . ILE A 1 184 ? 6.690 -13.842 -5.488 1.00 77.00 184 ILE A C 1
ATOM 1422 O O . ILE A 1 184 ? 6.641 -13.692 -4.269 1.00 77.00 184 ILE A O 1
ATOM 1426 N N . TYR A 1 185 ? 6.607 -12.839 -6.357 1.00 77.94 185 TYR A N 1
ATOM 1427 C CA . TYR A 1 185 ? 6.376 -11.452 -5.963 1.00 77.94 185 TYR A CA 1
ATOM 1428 C C . TYR A 1 185 ? 4.886 -11.120 -5.968 1.00 77.94 185 TYR A C 1
ATOM 1430 O O . TYR A 1 185 ? 4.139 -11.561 -6.841 1.00 77.94 185 TYR A O 1
ATOM 1438 N N . HIS A 1 186 ? 4.475 -10.287 -5.021 1.00 79.06 186 HIS A N 1
ATOM 1439 C CA . HIS A 1 186 ? 3.158 -9.663 -4.982 1.00 79.06 186 HIS A CA 1
ATOM 1440 C C . HIS A 1 186 ? 3.329 -8.153 -4.877 1.00 79.06 186 HIS A C 1
ATOM 1442 O O . HIS A 1 186 ? 4.171 -7.675 -4.117 1.00 79.06 186 HIS A O 1
ATOM 1448 N N . ILE A 1 187 ? 2.543 -7.405 -5.649 1.00 85.31 187 ILE A N 1
ATOM 1449 C CA . ILE A 1 187 ? 2.514 -5.944 -5.613 1.00 85.31 187 ILE A CA 1
ATOM 1450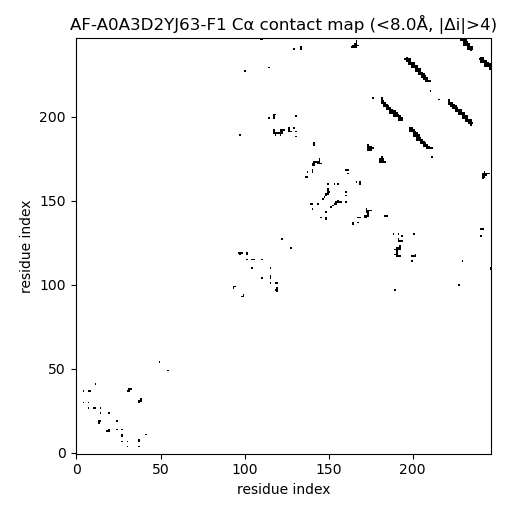 C C . ILE A 1 187 ? 1.069 -5.467 -5.487 1.00 85.31 187 ILE A C 1
ATOM 1452 O O . ILE A 1 187 ? 0.217 -5.806 -6.303 1.00 85.31 187 ILE A O 1
ATOM 1456 N N . ASP A 1 188 ? 0.817 -4.664 -4.461 1.00 86.88 188 ASP A N 1
ATOM 1457 C CA . ASP A 1 188 ? -0.467 -4.050 -4.164 1.00 86.88 188 ASP A CA 1
ATOM 1458 C C . ASP A 1 188 ? -0.349 -2.528 -4.297 1.00 86.88 188 ASP A C 1
ATOM 1460 O O . ASP A 1 188 ? 0.536 -1.890 -3.713 1.00 86.88 188 ASP A O 1
ATOM 1464 N N . LEU A 1 189 ? -1.279 -1.923 -5.034 1.00 91.19 189 LEU A N 1
ATOM 1465 C CA . LEU A 1 189 ? -1.406 -0.471 -5.100 1.00 91.19 189 LEU A CA 1
ATOM 1466 C C . LEU A 1 189 ? -2.045 0.063 -3.813 1.00 91.19 189 LEU A C 1
ATOM 1468 O O . LEU A 1 189 ? -3.167 -0.315 -3.472 1.00 91.19 189 LEU A O 1
ATOM 1472 N N . LEU A 1 190 ? -1.367 0.983 -3.125 1.00 91.19 190 LEU A N 1
ATOM 1473 C CA . LEU A 1 190 ? -1.924 1.681 -1.961 1.00 91.19 190 LEU A CA 1
ATOM 1474 C C . LEU A 1 190 ? -2.594 2.993 -2.375 1.00 91.19 190 LEU A C 1
ATOM 1476 O O . LEU A 1 190 ? -3.731 3.263 -1.980 1.00 91.19 190 LEU A O 1
ATOM 1480 N N . SER A 1 191 ? -1.900 3.794 -3.183 1.00 93.75 191 SER A N 1
ATOM 1481 C CA . SER A 1 191 ? -2.436 5.024 -3.761 1.00 93.75 191 SER A CA 1
ATOM 1482 C C . SER A 1 191 ? -1.697 5.441 -5.025 1.00 93.75 191 SER A C 1
ATOM 1484 O O . SER A 1 191 ? -0.538 5.077 -5.230 1.00 93.75 191 SER A O 1
ATOM 1486 N N . ALA A 1 192 ? -2.362 6.241 -5.854 1.00 96.62 192 ALA A N 1
ATOM 1487 C CA . ALA A 1 192 ? -1.774 6.840 -7.041 1.00 96.62 192 ALA A CA 1
ATOM 1488 C C . ALA A 1 192 ? -2.278 8.268 -7.242 1.00 96.62 192 ALA A C 1
ATOM 1490 O O . ALA A 1 192 ? -3.444 8.550 -7.000 1.00 96.62 192 ALA A O 1
ATOM 1491 N N . HIS A 1 193 ? -1.398 9.161 -7.686 1.00 96.38 193 HIS A N 1
ATOM 1492 C CA . HIS A 1 193 ? -1.714 10.560 -7.969 1.00 96.38 193 HIS A CA 1
ATOM 1493 C C . HIS A 1 193 ? -0.907 11.015 -9.175 1.00 96.38 193 HIS A C 1
ATOM 1495 O O . HIS A 1 193 ? 0.325 11.015 -9.115 1.00 96.38 193 HIS A O 1
ATOM 1501 N N . PHE A 1 194 ? -1.571 11.433 -10.249 1.00 95.06 194 PHE A N 1
ATOM 1502 C CA . PHE A 1 194 ? -0.911 11.892 -11.469 1.00 95.06 194 PHE A CA 1
ATOM 1503 C C . PHE A 1 194 ? -1.350 13.309 -11.832 1.00 95.06 194 PHE A C 1
ATOM 1505 O O . PHE A 1 194 ? -2.528 13.579 -12.053 1.00 95.06 194 PHE A O 1
ATOM 1512 N N . SER A 1 195 ? -0.387 14.218 -11.971 1.00 92.12 195 SER A N 1
ATOM 1513 C CA . SER A 1 195 ? -0.637 15.618 -12.312 1.00 92.12 195 SER A CA 1
ATOM 1514 C C . SER A 1 195 ? 0.381 16.131 -13.324 1.00 92.12 195 SER A C 1
ATOM 1516 O O . SER A 1 195 ? 1.588 16.138 -13.067 1.00 92.12 195 SER A O 1
ATOM 1518 N N . GLY A 1 196 ? -0.120 16.621 -14.461 1.00 92.69 196 GLY A N 1
ATOM 1519 C CA . GLY A 1 196 ? 0.722 17.031 -15.584 1.00 92.69 196 GLY A CA 1
ATOM 1520 C C . GLY A 1 196 ? 1.583 15.861 -16.052 1.00 92.69 196 GLY A C 1
ATOM 1521 O O . GLY A 1 196 ? 1.050 14.791 -16.347 1.00 92.69 196 GLY A O 1
ATOM 1522 N N . ASP A 1 197 ? 2.899 16.065 -16.035 1.00 94.44 197 ASP A N 1
ATOM 1523 C CA . ASP A 1 197 ? 3.897 15.054 -16.400 1.00 94.44 197 ASP A CA 1
ATOM 1524 C C . ASP A 1 197 ? 4.583 14.419 -15.181 1.00 94.44 197 ASP A C 1
ATOM 1526 O O . ASP A 1 197 ? 5.576 13.717 -15.332 1.00 94.44 197 ASP A O 1
ATOM 1530 N N . SER A 1 198 ? 4.057 14.643 -13.971 1.00 95.00 198 SER A N 1
ATOM 1531 C CA . SER A 1 198 ? 4.586 14.089 -12.718 1.00 95.00 198 SER A CA 1
ATOM 1532 C C . SER A 1 198 ? 3.561 13.198 -12.018 1.00 95.00 198 SER A C 1
ATOM 1534 O O . SER A 1 198 ? 2.366 13.499 -11.995 1.00 95.00 198 SER A O 1
ATOM 1536 N N . GLY A 1 199 ? 4.020 12.097 -11.434 1.00 95.31 199 GLY A N 1
ATOM 1537 C CA . GLY A 1 199 ? 3.176 11.123 -10.756 1.00 95.31 199 GLY A CA 1
ATOM 1538 C C . GLY A 1 199 ? 3.812 10.596 -9.479 1.00 95.31 199 GLY A C 1
ATOM 1539 O O . GLY A 1 199 ? 5.034 10.587 -9.320 1.00 95.31 199 GLY A O 1
ATOM 1540 N N . LYS A 1 200 ? 2.966 10.157 -8.552 1.00 96.50 200 LYS A N 1
ATOM 1541 C CA . LYS A 1 200 ? 3.359 9.494 -7.309 1.00 96.50 200 LYS A CA 1
ATOM 1542 C C . LYS A 1 200 ? 2.491 8.269 -7.114 1.00 96.50 200 LYS A C 1
ATOM 1544 O O . LYS A 1 200 ? 1.268 8.377 -7.139 1.00 96.50 200 LYS A O 1
ATOM 1549 N N . MET A 1 201 ? 3.114 7.127 -6.876 1.00 95.50 201 MET A N 1
ATOM 1550 C CA . MET A 1 201 ? 2.417 5.898 -6.521 1.00 95.50 201 MET A CA 1
ATOM 1551 C C . MET A 1 201 ? 3.019 5.328 -5.251 1.00 95.50 201 MET A C 1
ATOM 1553 O O . MET A 1 201 ? 4.228 5.138 -5.164 1.00 95.50 201 MET A O 1
ATOM 1557 N N . TRP A 1 202 ? 2.172 5.030 -4.276 1.00 94.19 202 TRP A N 1
ATOM 1558 C CA . TRP A 1 202 ? 2.565 4.201 -3.150 1.00 94.19 202 TRP A CA 1
ATOM 1559 C C . TRP A 1 202 ? 2.199 2.766 -3.458 1.00 94.19 202 TRP A C 1
ATOM 1561 O O . TRP A 1 202 ? 1.029 2.446 -3.687 1.00 94.19 202 TRP A O 1
ATOM 1571 N N . VAL A 1 203 ? 3.205 1.904 -3.436 1.00 91.06 203 VAL A N 1
ATOM 1572 C CA . VAL A 1 203 ? 3.023 0.475 -3.647 1.00 91.06 203 VAL A CA 1
ATOM 1573 C C . VAL A 1 203 ? 3.546 -0.282 -2.444 1.00 91.06 203 VAL A C 1
ATOM 1575 O O . VAL A 1 203 ? 4.553 0.080 -1.827 1.00 91.06 203 VAL A O 1
ATOM 1578 N N . LYS A 1 204 ? 2.839 -1.351 -2.114 1.00 88.00 204 LYS A N 1
ATOM 1579 C CA . LYS A 1 204 ? 3.312 -2.374 -1.204 1.00 88.00 204 LYS A CA 1
ATOM 1580 C C . LYS A 1 204 ? 3.759 -3.541 -2.061 1.00 88.00 204 LYS A C 1
ATOM 1582 O O . LYS A 1 204 ? 2.946 -4.081 -2.797 1.00 88.00 204 LYS A O 1
ATOM 1587 N N . TYR A 1 205 ? 5.018 -3.933 -1.980 1.00 81.25 205 TYR A N 1
ATOM 1588 C CA . TYR A 1 205 ? 5.470 -5.144 -2.650 1.00 81.25 205 TYR A CA 1
ATOM 1589 C C . TYR A 1 205 ? 6.156 -6.069 -1.661 1.00 81.25 205 TYR A C 1
ATOM 1591 O O . TYR A 1 205 ? 6.808 -5.628 -0.713 1.00 81.25 205 TYR A O 1
ATOM 1599 N N . GLY A 1 206 ? 6.004 -7.362 -1.887 1.00 77.94 206 GLY A N 1
ATOM 1600 C CA . GLY A 1 206 ? 6.708 -8.379 -1.137 1.00 77.94 206 GLY A CA 1
ATOM 1601 C C . GLY A 1 206 ? 6.992 -9.595 -1.987 1.00 77.94 206 GLY A C 1
ATOM 1602 O O . GLY A 1 206 ? 6.639 -9.650 -3.166 1.00 77.94 206 GLY A O 1
ATOM 1603 N N . TYR A 1 207 ? 7.691 -10.557 -1.397 1.00 74.50 207 TYR A N 1
ATOM 1604 C CA . TYR A 1 207 ? 7.974 -11.815 -2.066 1.00 74.50 207 TYR A CA 1
ATOM 1605 C C . TYR A 1 207 ? 7.950 -12.989 -1.099 1.00 74.50 207 TYR A C 1
ATOM 1607 O O . TYR A 1 207 ? 8.318 -12.873 0.070 1.00 74.50 207 TYR A O 1
ATOM 1615 N N . GLN A 1 208 ? 7.534 -14.140 -1.612 1.00 76.12 208 GLN A N 1
ATOM 1616 C CA . GLN A 1 208 ? 7.675 -15.435 -0.962 1.00 76.12 208 GLN A CA 1
ATOM 1617 C C . GLN A 1 208 ? 8.872 -16.149 -1.575 1.00 76.12 208 GLN A C 1
ATOM 1619 O O . GLN A 1 208 ? 8.925 -16.319 -2.791 1.00 76.12 208 GLN A O 1
ATOM 1624 N N . ARG A 1 209 ? 9.831 -16.565 -0.744 1.00 74.69 209 ARG A N 1
ATOM 1625 C CA . ARG A 1 209 ? 11.038 -17.279 -1.180 1.00 74.69 209 ARG A CA 1
ATOM 1626 C C . ARG A 1 209 ? 10.989 -18.751 -0.790 1.00 74.69 209 ARG A C 1
ATOM 1628 O O . ARG A 1 209 ? 10.884 -19.054 0.395 1.00 74.69 209 ARG A O 1
ATOM 1635 N N . PHE A 1 210 ? 11.136 -19.647 -1.757 1.00 74.25 210 PHE A N 1
ATOM 1636 C CA . PHE A 1 210 ? 11.156 -21.095 -1.550 1.00 74.25 210 PHE A CA 1
ATOM 1637 C C . PHE A 1 210 ? 12.578 -21.613 -1.283 1.00 74.25 210 PHE A C 1
ATOM 1639 O O . PHE A 1 210 ? 13.542 -21.148 -1.891 1.00 74.25 210 PHE A O 1
ATOM 1646 N N . ASP A 1 211 ? 12.716 -22.589 -0.376 1.00 69.81 211 ASP A N 1
ATOM 1647 C CA . ASP A 1 211 ? 13.994 -23.271 -0.134 1.00 69.81 211 ASP A CA 1
ATOM 1648 C C . ASP A 1 211 ? 14.326 -24.217 -1.302 1.00 69.81 211 ASP A C 1
ATOM 1650 O O . ASP A 1 211 ? 13.490 -24.992 -1.775 1.00 69.81 211 ASP A O 1
ATOM 1654 N N . LYS A 1 212 ? 15.598 -24.200 -1.708 1.00 69.31 212 LYS A N 1
ATOM 1655 C CA . LYS A 1 212 ? 16.228 -25.105 -2.677 1.00 69.31 212 LYS A CA 1
ATOM 1656 C C . LYS A 1 212 ? 15.997 -26.583 -2.343 1.00 69.31 212 LYS A C 1
ATOM 1658 O O . LYS A 1 212 ? 15.984 -27.430 -3.235 1.00 69.31 212 LYS A O 1
ATOM 1663 N N . ARG A 1 213 ? 15.805 -26.917 -1.062 1.00 63.97 213 ARG A N 1
ATOM 1664 C CA . ARG A 1 213 ? 15.660 -28.301 -0.578 1.00 63.97 213 ARG A CA 1
ATOM 1665 C C . ARG A 1 213 ? 14.261 -28.913 -0.719 1.00 63.97 213 ARG A C 1
ATOM 1667 O O . ARG A 1 213 ? 14.099 -30.058 -0.314 1.00 63.97 213 ARG A O 1
ATOM 1674 N N . HIS A 1 214 ? 13.273 -28.218 -1.301 1.00 53.81 214 HIS A N 1
ATOM 1675 C CA . HIS A 1 214 ? 11.859 -28.659 -1.298 1.00 53.81 214 HIS A CA 1
ATOM 1676 C C . HIS A 1 214 ? 11.319 -28.954 0.118 1.00 53.81 214 HIS A C 1
ATOM 1678 O O . HIS A 1 214 ? 10.340 -29.684 0.274 1.00 53.81 214 HIS A O 1
ATOM 1684 N N . ASP A 1 215 ? 11.942 -28.400 1.161 1.00 50.12 215 ASP A N 1
ATOM 1685 C CA . ASP A 1 215 ? 11.514 -28.620 2.537 1.00 50.12 215 ASP A CA 1
ATOM 1686 C C . ASP A 1 215 ? 10.397 -27.626 2.865 1.00 50.12 215 ASP A C 1
ATOM 1688 O O . ASP A 1 215 ? 10.615 -26.529 3.379 1.00 50.12 215 ASP A O 1
ATOM 1692 N N . LEU A 1 216 ? 9.168 -27.986 2.492 1.00 53.34 216 LEU A N 1
ATOM 1693 C CA . LEU A 1 216 ? 7.956 -27.327 2.978 1.00 53.34 216 LEU A CA 1
ATOM 1694 C C . LEU A 1 216 ? 7.727 -27.749 4.435 1.00 53.34 216 LEU A C 1
ATOM 1696 O O . LEU A 1 216 ? 6.742 -28.413 4.762 1.00 53.34 216 LEU A O 1
ATOM 1700 N N . SER A 1 217 ? 8.662 -27.394 5.317 1.00 50.22 217 SER A N 1
ATOM 1701 C CA . SER A 1 217 ? 8.507 -27.621 6.745 1.00 50.22 217 SER A CA 1
ATOM 1702 C C . SER A 1 217 ? 7.341 -26.754 7.231 1.00 50.22 217 SER A C 1
ATOM 1704 O O . SER A 1 217 ? 7.322 -25.527 7.081 1.00 50.22 217 SER A O 1
ATOM 1706 N N . THR A 1 218 ? 6.299 -27.396 7.757 1.00 44.16 218 THR A N 1
ATOM 1707 C CA . THR A 1 218 ? 5.136 -26.706 8.318 1.00 44.16 218 THR A CA 1
ATOM 1708 C C . THR A 1 218 ? 5.585 -25.861 9.508 1.00 44.16 218 THR A C 1
ATOM 1710 O O . THR A 1 218 ? 5.870 -26.404 10.573 1.00 44.16 218 THR A O 1
ATOM 1713 N N . GLY A 1 219 ? 5.649 -24.539 9.335 1.00 52.16 219 GLY A N 1
ATOM 1714 C CA . GLY A 1 219 ? 5.956 -23.591 10.414 1.00 52.16 219 GLY A CA 1
ATOM 1715 C C . GLY A 1 219 ? 7.129 -22.647 10.147 1.00 52.16 219 GLY A C 1
ATOM 1716 O O . GLY A 1 219 ? 7.224 -21.618 10.812 1.00 52.16 219 GLY A O 1
ATOM 1717 N N . THR A 1 220 ? 7.976 -22.916 9.153 1.00 48.41 220 THR A N 1
ATOM 1718 C CA . THR A 1 220 ? 8.943 -21.929 8.653 1.00 48.41 220 THR A CA 1
ATOM 1719 C C . THR A 1 220 ? 8.279 -21.157 7.527 1.00 48.41 220 THR A C 1
ATOM 1721 O O . THR A 1 220 ? 8.281 -21.605 6.382 1.00 48.41 220 THR A O 1
ATOM 1724 N N . SER A 1 221 ? 7.640 -20.025 7.837 1.00 46.72 221 SER A N 1
ATOM 1725 C CA . SER A 1 221 ? 7.135 -19.146 6.783 1.00 46.72 221 SER A CA 1
ATOM 1726 C C . SER A 1 221 ? 8.295 -18.811 5.848 1.00 46.72 221 SER A C 1
ATOM 1728 O O . SER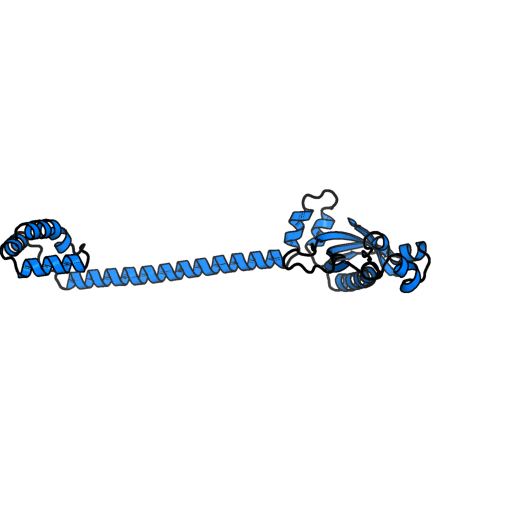 A 1 221 ? 9.315 -18.296 6.311 1.00 46.72 221 SER A O 1
ATOM 1730 N N . THR A 1 222 ? 8.140 -19.077 4.553 1.00 53.06 222 THR A N 1
ATOM 1731 C CA . THR A 1 222 ? 8.903 -18.396 3.506 1.00 53.06 222 THR A CA 1
ATOM 1732 C C . THR A 1 222 ? 8.713 -16.907 3.774 1.00 53.06 222 THR A C 1
ATOM 1734 O O . THR A 1 222 ? 7.608 -16.413 3.563 1.00 53.06 222 THR A O 1
ATOM 1737 N N . GLY A 1 223 ? 9.686 -16.247 4.411 1.00 52.28 223 GLY A N 1
ATOM 1738 C CA . GLY A 1 223 ? 9.484 -14.940 5.037 1.00 52.28 223 GLY A CA 1
ATOM 1739 C C . GLY A 1 223 ? 8.910 -13.958 4.027 1.00 52.28 223 GLY A C 1
ATOM 1740 O O . GLY A 1 223 ? 9.642 -13.496 3.161 1.00 52.28 223 GLY A O 1
ATOM 1741 N N . ALA A 1 224 ? 7.604 -13.697 4.109 1.00 56.50 224 ALA A N 1
ATOM 1742 C CA . ALA A 1 224 ? 6.958 -12.700 3.282 1.00 56.50 224 ALA A CA 1
ATOM 1743 C C . ALA A 1 224 ? 7.444 -11.356 3.807 1.00 56.50 224 ALA A C 1
ATOM 1745 O O . ALA A 1 224 ? 7.040 -10.920 4.886 1.00 56.50 224 ALA A O 1
ATOM 1746 N N . ILE A 1 225 ? 8.400 -10.761 3.101 1.00 62.03 225 ILE A N 1
ATOM 1747 C CA . ILE A 1 225 ? 8.883 -9.432 3.442 1.00 62.03 225 ILE A CA 1
ATOM 1748 C C . ILE A 1 225 ? 8.014 -8.450 2.678 1.00 62.03 225 ILE A C 1
ATOM 1750 O O . ILE A 1 225 ? 8.115 -8.364 1.461 1.00 62.03 225 ILE A O 1
ATOM 1754 N N . ASP A 1 226 ? 7.147 -7.748 3.397 1.00 70.62 226 ASP A N 1
ATOM 1755 C CA . ASP A 1 226 ? 6.320 -6.687 2.841 1.00 70.62 226 ASP A CA 1
ATOM 1756 C C . ASP A 1 226 ? 7.035 -5.342 3.016 1.00 70.62 226 ASP A C 1
ATOM 1758 O O . ASP A 1 226 ? 7.258 -4.886 4.141 1.00 70.62 226 ASP A O 1
ATOM 1762 N N . HIS A 1 227 ? 7.370 -4.693 1.905 1.00 80.00 227 HIS A N 1
ATOM 1763 C CA . HIS A 1 227 ? 7.941 -3.351 1.868 1.00 80.00 227 HIS A CA 1
ATOM 1764 C C . HIS A 1 227 ? 6.951 -2.361 1.275 1.00 80.00 227 HIS A C 1
ATOM 1766 O O . HIS A 1 227 ? 6.159 -2.690 0.394 1.00 80.00 227 HIS A O 1
ATOM 1772 N N . ILE A 1 228 ? 7.017 -1.126 1.757 1.00 87.31 228 ILE A N 1
ATOM 1773 C CA . ILE A 1 228 ? 6.195 -0.023 1.271 1.00 87.31 228 ILE A CA 1
ATOM 1774 C C . ILE A 1 228 ? 7.145 1.025 0.759 1.00 87.31 228 ILE A C 1
ATOM 1776 O O . ILE A 1 228 ? 8.028 1.462 1.494 1.00 87.31 228 ILE A O 1
ATOM 1780 N N . VAL A 1 229 ? 6.961 1.394 -0.497 1.00 89.69 229 VAL A N 1
ATOM 1781 C CA . VAL A 1 229 ? 7.847 2.322 -1.185 1.00 89.69 229 VAL A CA 1
ATOM 1782 C C . VAL A 1 229 ? 7.037 3.337 -1.959 1.00 89.69 229 VAL A C 1
ATOM 1784 O O . VAL A 1 229 ? 5.916 3.070 -2.411 1.00 89.69 229 VAL A O 1
ATOM 1787 N N . LEU A 1 230 ? 7.642 4.503 -2.132 1.00 93.75 230 LEU A N 1
ATOM 1788 C CA . LEU A 1 230 ? 7.121 5.529 -3.015 1.00 93.75 230 LEU A CA 1
ATOM 1789 C C . LEU A 1 230 ? 7.796 5.391 -4.376 1.00 93.75 230 LEU A C 1
ATOM 1791 O O . LEU A 1 230 ? 9.015 5.483 -4.491 1.00 93.75 230 LEU A O 1
ATOM 1795 N N . TRP A 1 231 ? 6.993 5.238 -5.417 1.00 94.44 231 TRP A N 1
ATOM 1796 C CA . TRP A 1 231 ? 7.423 5.390 -6.797 1.00 94.44 231 TRP A CA 1
ATOM 1797 C C . TRP A 1 231 ? 7.115 6.809 -7.250 1.00 94.44 231 TRP A C 1
ATOM 1799 O O . TRP A 1 231 ? 5.961 7.247 -7.206 1.00 94.44 231 TRP A O 1
ATOM 1809 N N . LYS A 1 232 ? 8.139 7.533 -7.702 1.00 94.88 232 LYS A N 1
ATOM 1810 C CA . LYS A 1 232 ? 7.945 8.777 -8.448 1.00 94.88 232 LYS A CA 1
ATOM 1811 C C . LYS A 1 232 ? 7.961 8.460 -9.929 1.00 94.88 232 LYS A C 1
ATOM 1813 O O . LYS A 1 232 ? 8.800 7.689 -10.401 1.00 94.88 232 LYS A O 1
ATOM 1818 N N . LEU A 1 233 ? 7.012 9.043 -10.644 1.00 95.19 233 LEU A N 1
ATOM 1819 C CA . LEU A 1 233 ? 6.786 8.776 -12.050 1.00 95.19 233 LEU A CA 1
ATOM 1820 C C . LEU A 1 233 ? 6.857 10.051 -12.861 1.00 95.19 233 LEU A C 1
ATOM 1822 O O . LEU A 1 233 ? 6.441 11.115 -12.404 1.00 95.19 233 LEU A O 1
ATOM 1826 N N . GLU A 1 234 ? 7.309 9.899 -14.095 1.00 94.69 234 GLU A N 1
ATOM 1827 C CA . GLU A 1 234 ? 7.257 10.951 -15.095 1.00 94.69 234 GLU A CA 1
ATOM 1828 C C . GLU A 1 234 ? 6.554 10.447 -16.348 1.00 94.69 234 GLU A C 1
ATOM 1830 O O . GLU A 1 234 ? 6.647 9.266 -16.711 1.00 94.69 234 GLU A O 1
ATOM 1835 N N . LYS A 1 235 ? 5.828 11.352 -17.001 1.00 93.69 235 LYS A N 1
ATOM 1836 C CA . LYS A 1 235 ? 5.232 11.099 -18.306 1.00 93.69 235 LYS A CA 1
ATOM 1837 C C . LYS A 1 235 ? 6.228 11.494 -19.382 1.00 93.69 235 LYS A C 1
ATOM 1839 O O . LYS A 1 235 ? 6.646 12.643 -19.476 1.00 93.69 235 LYS A O 1
ATOM 1844 N N . TYR A 1 236 ? 6.609 10.526 -20.197 1.00 87.69 236 TYR A N 1
ATOM 1845 C CA . TYR A 1 236 ? 7.582 10.735 -21.262 1.00 87.69 236 TYR A CA 1
ATOM 1846 C C . TYR A 1 236 ? 6.892 11.232 -22.540 1.00 87.69 236 TYR A C 1
ATOM 1848 O O . TYR A 1 236 ? 5.668 11.179 -22.673 1.00 87.69 236 TYR A O 1
ATOM 1856 N N . GLY A 1 237 ? 7.685 11.711 -23.505 1.00 84.69 237 GLY A N 1
ATOM 1857 C CA . GLY A 1 237 ? 7.182 12.290 -24.760 1.00 84.69 237 GLY A CA 1
ATOM 1858 C C . GLY A 1 237 ? 6.384 11.328 -25.651 1.00 84.69 237 GLY A C 1
ATOM 1859 O O . GLY A 1 237 ? 5.652 11.775 -26.528 1.00 84.69 237 GLY A O 1
ATOM 1860 N N . ASP A 1 238 ? 6.483 10.023 -25.406 1.00 86.38 238 ASP A N 1
ATOM 1861 C CA . ASP A 1 238 ? 5.673 8.980 -26.043 1.00 86.38 238 ASP A CA 1
ATOM 1862 C C . ASP A 1 238 ? 4.312 8.753 -25.358 1.00 86.38 238 ASP A C 1
ATOM 1864 O O . ASP A 1 238 ? 3.517 7.930 -25.803 1.00 86.38 238 ASP A O 1
ATOM 1868 N N . GLY A 1 239 ? 4.023 9.498 -24.290 1.00 86.06 239 GLY A N 1
ATOM 1869 C CA . GLY A 1 239 ? 2.758 9.469 -23.568 1.00 86.06 239 GLY A CA 1
ATOM 1870 C C . GLY A 1 239 ? 2.682 8.435 -22.446 1.00 86.06 239 GLY A C 1
ATOM 1871 O O . GLY A 1 239 ? 1.679 8.432 -21.727 1.00 86.06 239 GLY A O 1
ATOM 1872 N N . TYR A 1 240 ? 3.714 7.609 -22.255 1.00 87.88 240 TYR A N 1
ATOM 1873 C CA . TYR A 1 240 ? 3.732 6.558 -21.238 1.00 87.88 240 TYR A CA 1
ATOM 1874 C C . TYR A 1 240 ? 4.333 7.045 -19.916 1.00 87.88 240 TYR A C 1
ATOM 1876 O O . TYR A 1 240 ? 5.293 7.819 -19.880 1.00 87.88 240 TYR A O 1
ATOM 1884 N N . TRP A 1 241 ? 3.752 6.567 -18.815 1.00 92.12 241 TRP A N 1
ATOM 1885 C CA . TRP A 1 241 ? 4.248 6.802 -17.462 1.00 92.12 241 TRP A CA 1
ATOM 1886 C C . TRP A 1 241 ? 5.344 5.807 -17.117 1.00 92.12 241 TRP A C 1
ATOM 1888 O O . TRP A 1 241 ? 5.185 4.605 -17.328 1.00 92.12 241 TRP A O 1
ATOM 1898 N N . ARG A 1 242 ? 6.440 6.305 -16.547 1.00 89.75 242 ARG A N 1
ATOM 1899 C CA . ARG A 1 242 ? 7.581 5.482 -16.143 1.00 89.75 242 ARG A CA 1
ATOM 1900 C C . ARG A 1 242 ? 8.018 5.832 -14.742 1.00 89.75 242 ARG A C 1
ATOM 1902 O O . ARG A 1 242 ? 8.012 7.000 -14.364 1.00 89.75 242 ARG A O 1
ATOM 1909 N N . VAL A 1 243 ? 8.421 4.818 -13.985 1.00 91.62 243 VAL A N 1
ATOM 1910 C CA . VAL A 1 243 ? 9.020 5.018 -12.666 1.00 91.62 243 VAL A CA 1
ATOM 1911 C C . VAL A 1 243 ? 10.429 5.557 -12.866 1.00 91.62 243 VAL A C 1
ATOM 1913 O O . VAL A 1 243 ? 11.265 4.892 -13.475 1.00 91.62 243 VAL A O 1
ATOM 1916 N N . VAL A 1 244 ? 10.690 6.756 -12.359 1.00 90.94 244 VAL A N 1
ATOM 1917 C CA . VAL A 1 244 ? 12.007 7.406 -12.442 1.00 90.94 244 VAL A CA 1
ATOM 1918 C C . VAL A 1 244 ? 12.798 7.261 -11.146 1.00 90.94 244 VAL A C 1
ATOM 1920 O O . VAL A 1 244 ? 14.025 7.242 -11.171 1.00 90.94 244 VAL A O 1
ATOM 1923 N N . GLU A 1 245 ? 12.106 7.103 -10.017 1.00 90.38 245 GLU A N 1
ATOM 1924 C CA . GLU A 1 245 ? 12.716 7.001 -8.692 1.00 90.38 245 GLU A CA 1
ATOM 1925 C C . GLU A 1 245 ? 11.880 6.085 -7.789 1.00 90.38 245 GLU A C 1
ATOM 1927 O O . GLU A 1 245 ? 10.648 6.140 -7.809 1.00 90.38 245 GLU A O 1
ATOM 1932 N N . ILE A 1 246 ? 12.560 5.265 -6.986 1.00 88.94 246 ILE A N 1
ATOM 1933 C CA . ILE A 1 246 ? 11.970 4.428 -5.935 1.00 88.94 246 ILE A CA 1
ATOM 1934 C C . ILE A 1 246 ? 12.611 4.853 -4.611 1.00 88.94 246 ILE A C 1
ATOM 1936 O O . ILE A 1 246 ? 13.837 4.809 -4.494 1.00 88.94 246 ILE A O 1
ATOM 1940 N N . VAL A 1 247 ? 11.785 5.284 -3.653 1.00 87.88 247 VAL A N 1
ATOM 1941 C CA . VAL A 1 247 ? 12.193 5.900 -2.372 1.00 87.88 247 VAL A CA 1
ATOM 1942 C C . VAL A 1 247 ? 11.787 5.058 -1.171 1.00 87.88 247 VAL A C 1
ATOM 1944 O O . VAL A 1 247 ? 10.612 4.616 -1.113 1.00 87.88 247 VAL A O 1
#